Protein AF-A0A1Y1LPZ7-F1 (afdb_monomer)

Foldseek 3Di:
DPDLVNVLVVLVVVLVVLVVDPVCVVVNVVSVVLNVQQVLQVVCCVVVVDHDHPDDLLVSLLVCLLVVVPVSSVVSCVVVVPDQLSSLVSNLVSCLVSVVLVVLLVVLVDLDHPPFLVVSLVSNLVSPNLVSSLSSLVRGPPDDQLVSLVSCVSSVNLLVSLLVCVVSVNVVSLVVSLVVCDCPDPSNVSSVVSVVD

Sequence (197 aa):
QPDARTASDKLALAAKLLSDSKENLPELYSLKETTTLLRLQESLDRDLTDSFSGLSVNETMFKLIRLGYNGRAKKIQSEFKISEKVAWWIRLRALVVKRDWNEIEEISKTKKSPIGWEPFFSLTLQAGNPRLAAVFVPKCTGLEPGQSITMYEKCGMRVKAAEEAIRLKNLEAWERLLEAAGKGSQEGREIERLGNA

Organism: Photinus pyralis (NCBI:txid7054)

Structure (mmCIF, N/CA/C/O backbone):
data_AF-A0A1Y1LPZ7-F1
#
_entry.id   AF-A0A1Y1LPZ7-F1
#
loop_
_atom_site.group_PDB
_atom_site.id
_atom_site.type_symbol
_atom_site.label_atom_id
_atom_site.label_alt_id
_atom_site.label_comp_id
_atom_site.label_asym_id
_atom_site.label_entity_id
_atom_site.label_seq_id
_atom_site.pdbx_PDB_ins_code
_atom_site.Cartn_x
_atom_site.Cartn_y
_atom_site.Cartn_z
_atom_site.occupancy
_atom_site.B_iso_or_equiv
_atom_site.auth_seq_id
_atom_site.auth_comp_id
_atom_site.auth_asym_id
_atom_site.auth_atom_id
_atom_site.pdbx_PDB_model_num
ATOM 1 N N . GLN A 1 1 ? -17.243 -21.621 21.085 1.00 44.28 1 GLN A N 1
ATOM 2 C CA . GLN A 1 1 ? -16.640 -20.298 21.351 1.00 44.28 1 GLN A CA 1
ATOM 3 C C . GLN A 1 1 ? -17.418 -19.663 22.494 1.00 44.28 1 GLN A C 1
ATOM 5 O O . GLN A 1 1 ? -18.623 -19.892 22.528 1.00 44.28 1 GLN A O 1
ATOM 10 N N . PRO A 1 2 ? -16.784 -18.962 23.449 1.00 49.88 2 PRO A N 1
ATOM 11 C CA . PRO A 1 2 ? -17.540 -18.221 24.453 1.00 49.88 2 PRO A CA 1
ATOM 12 C C . PRO A 1 2 ? -18.390 -17.180 23.725 1.00 49.88 2 PRO A C 1
ATOM 14 O O . PRO A 1 2 ? -17.891 -16.517 22.816 1.00 49.88 2 PRO A O 1
ATOM 17 N N . ASP A 1 3 ? -19.678 -17.105 24.053 1.00 70.56 3 ASP A N 1
ATOM 18 C CA . ASP A 1 3 ? -20.572 -16.151 23.408 1.00 70.56 3 ASP A CA 1
ATOM 19 C C . ASP A 1 3 ? -20.098 -14.710 23.705 1.00 70.56 3 ASP A C 1
ATOM 21 O O . ASP A 1 3 ? -19.499 -14.431 24.751 1.00 70.56 3 ASP A O 1
ATOM 25 N N . ALA A 1 4 ? -20.322 -13.789 22.769 1.00 70.19 4 ALA A N 1
ATOM 26 C CA . ALA A 1 4 ? -19.798 -12.429 22.862 1.00 70.19 4 ALA A CA 1
ATOM 27 C C . ALA A 1 4 ? -20.407 -11.613 24.027 1.00 70.19 4 ALA A C 1
ATOM 29 O O . ALA A 1 4 ? -19.744 -10.733 24.585 1.00 70.19 4 ALA A O 1
ATOM 30 N N . ARG A 1 5 ? -21.603 -11.986 24.500 1.00 73.88 5 ARG A N 1
ATOM 31 C CA . ARG A 1 5 ? -22.236 -11.430 25.703 1.00 73.88 5 ARG A CA 1
ATOM 32 C C . ARG A 1 5 ? -21.498 -11.877 26.965 1.00 73.88 5 ARG A C 1
ATOM 34 O O . ARG A 1 5 ? -21.139 -11.034 27.781 1.00 73.88 5 ARG A O 1
ATOM 41 N N . THR A 1 6 ? -21.156 -13.161 27.069 1.00 83.31 6 THR A N 1
ATOM 42 C CA . THR A 1 6 ? -20.309 -13.698 28.141 1.00 83.31 6 THR A CA 1
ATOM 43 C C . THR A 1 6 ? -18.948 -12.998 28.158 1.00 83.31 6 THR A C 1
ATOM 45 O O . THR A 1 6 ? -18.461 -12.630 29.227 1.00 83.31 6 THR A O 1
ATOM 48 N N . ALA A 1 7 ? -18.335 -12.760 26.993 1.00 83.56 7 ALA A N 1
ATOM 49 C CA . ALA A 1 7 ? -17.076 -12.019 26.913 1.00 83.56 7 ALA A CA 1
ATOM 50 C C . ALA A 1 7 ? -17.226 -10.570 27.418 1.00 83.56 7 ALA A C 1
ATOM 52 O O . ALA A 1 7 ? -16.435 -10.130 28.253 1.00 83.56 7 ALA A O 1
ATOM 53 N N . SER A 1 8 ? -18.268 -9.853 26.981 1.00 84.12 8 SER A N 1
ATOM 54 C CA . SER A 1 8 ? -18.556 -8.486 27.436 1.00 84.12 8 SER A CA 1
ATOM 55 C C . SER A 1 8 ? -18.776 -8.409 28.953 1.00 84.12 8 SER A C 1
ATOM 57 O O . SER A 1 8 ? -18.246 -7.508 29.604 1.00 84.12 8 SER A O 1
ATOM 59 N N . ASP A 1 9 ? -19.508 -9.359 29.538 1.00 87.19 9 ASP A N 1
ATOM 60 C CA . ASP A 1 9 ? -19.783 -9.383 30.979 1.00 87.19 9 ASP A CA 1
ATOM 61 C C . ASP A 1 9 ? -18.506 -9.622 31.800 1.00 87.19 9 ASP A C 1
ATOM 63 O O . ASP A 1 9 ? -18.284 -8.986 32.836 1.00 87.19 9 ASP A O 1
ATOM 67 N N . LYS A 1 10 ? -17.615 -10.500 31.321 1.00 92.00 10 LYS A N 1
ATOM 68 C CA . LYS A 1 10 ? -16.318 -10.749 31.968 1.00 92.00 10 LYS A CA 1
ATOM 69 C C . LYS A 1 10 ? -15.381 -9.546 31.867 1.00 92.00 10 LYS A C 1
ATOM 71 O O . LYS A 1 10 ? -14.718 -9.229 32.854 1.00 92.00 10 LYS A O 1
ATOM 76 N N . LEU A 1 11 ? -15.359 -8.848 30.730 1.00 91.44 11 LEU A N 1
ATOM 77 C CA . LEU A 1 11 ? -14.584 -7.612 30.565 1.00 91.44 11 LEU A CA 1
ATOM 78 C C . LEU A 1 11 ? -15.091 -6.500 31.493 1.00 91.44 11 LEU A C 1
ATOM 80 O O . LEU A 1 11 ? -14.285 -5.801 32.106 1.00 91.44 11 LEU A O 1
ATOM 84 N N . ALA A 1 12 ? -16.411 -6.369 31.657 1.00 89.94 12 ALA A N 1
ATOM 85 C CA . ALA A 1 12 ? -17.003 -5.408 32.585 1.00 89.94 12 ALA A CA 1
ATOM 86 C C . ALA A 1 12 ? -16.633 -5.710 34.047 1.00 89.94 12 ALA A C 1
ATOM 88 O O . ALA A 1 12 ? -16.292 -4.797 34.802 1.00 89.94 12 ALA A O 1
ATOM 89 N N . LEU A 1 13 ? -16.644 -6.989 34.441 1.00 92.25 13 LEU A N 1
ATOM 90 C CA . LEU A 1 13 ? -16.210 -7.405 35.775 1.00 92.25 13 LEU A CA 1
ATOM 91 C C . LEU A 1 13 ? -14.723 -7.105 36.004 1.00 92.25 13 LEU A C 1
ATOM 93 O O . LEU A 1 13 ? -14.370 -6.550 37.043 1.00 92.25 13 LEU A O 1
ATOM 97 N N . ALA A 1 14 ? -13.865 -7.417 35.030 1.00 91.88 14 ALA A N 1
ATOM 98 C CA . ALA A 1 14 ? -12.440 -7.102 35.098 1.00 91.88 14 ALA A CA 1
ATOM 99 C C . ALA A 1 14 ? -12.200 -5.589 35.224 1.00 91.88 14 ALA A C 1
ATOM 101 O O . ALA A 1 14 ? -11.422 -5.155 36.069 1.00 91.88 14 ALA A O 1
ATOM 102 N N . ALA A 1 15 ? -12.927 -4.773 34.455 1.00 92.06 15 ALA A N 1
ATOM 103 C CA . ALA A 1 15 ? -12.819 -3.319 34.533 1.00 92.06 15 ALA A CA 1
ATOM 104 C C . ALA A 1 15 ? -13.249 -2.777 35.905 1.00 92.06 15 ALA A C 1
ATOM 106 O O . ALA A 1 15 ? -12.653 -1.830 36.405 1.00 92.06 15 ALA A O 1
ATOM 107 N N . LYS A 1 16 ? -14.250 -3.392 36.544 1.00 92.06 16 LYS A N 1
ATOM 108 C CA . LYS A 1 16 ? -14.657 -3.034 37.908 1.00 92.06 16 LYS A CA 1
ATOM 109 C C . LYS A 1 16 ? -13.591 -3.396 38.945 1.00 92.06 16 LYS A C 1
ATOM 111 O O . LYS A 1 16 ? -13.339 -2.611 39.844 1.00 92.06 16 LYS A O 1
ATOM 116 N N . LEU A 1 17 ? -12.949 -4.557 38.820 1.00 91.38 17 LEU A N 1
ATOM 117 C CA . LEU A 1 17 ? -11.874 -4.959 39.739 1.00 91.38 17 LEU A CA 1
ATOM 118 C C . LEU A 1 17 ? -10.646 -4.052 39.620 1.00 91.38 17 LEU A C 1
ATOM 120 O O . LEU A 1 17 ? -9.973 -3.770 40.605 1.00 91.38 17 LEU A O 1
ATOM 124 N N . LEU A 1 18 ? -10.354 -3.585 38.409 1.00 90.94 18 LEU A N 1
ATOM 125 C CA . LEU A 1 18 ? -9.199 -2.733 38.157 1.00 90.94 18 LEU A CA 1
ATOM 126 C C . LEU A 1 18 ? -9.457 -1.256 38.491 1.00 90.94 18 LEU A C 1
ATOM 128 O O . LEU A 1 18 ? -8.489 -0.516 38.648 1.00 90.94 18 LEU A O 1
ATOM 132 N N . SER A 1 19 ? -10.717 -0.821 38.646 1.00 91.06 19 SER A N 1
ATOM 133 C CA . SER A 1 19 ? -11.057 0.592 38.889 1.00 91.06 19 SER A CA 1
ATOM 134 C C . SER A 1 19 ? -10.616 1.136 40.245 1.00 91.06 19 SER A C 1
ATOM 136 O O . SER A 1 19 ? -10.586 2.353 40.425 1.00 91.06 19 SER A O 1
ATOM 138 N N . ASP A 1 20 ? -10.251 0.255 41.172 1.00 87.44 20 ASP A N 1
ATOM 139 C CA . ASP A 1 20 ? -9.935 0.616 42.554 1.00 87.44 20 ASP A CA 1
ATOM 140 C C . ASP A 1 20 ? -8.527 1.221 42.711 1.00 87.44 20 ASP A C 1
ATOM 142 O O . ASP A 1 20 ? -8.248 1.884 43.710 1.00 87.44 20 ASP A O 1
ATOM 146 N N . SER A 1 21 ? -7.643 1.054 41.716 1.00 89.50 21 SER A N 1
ATOM 147 C CA . SER A 1 21 ? -6.291 1.629 41.713 1.00 89.50 21 SER A CA 1
ATOM 148 C C . SER A 1 21 ? -6.027 2.475 40.470 1.00 89.50 21 SER A C 1
ATOM 150 O O . SER A 1 21 ? -6.320 2.082 39.341 1.00 89.50 21 SER A O 1
ATOM 152 N N . LYS A 1 22 ? -5.384 3.632 40.675 1.00 84.06 22 LYS A N 1
ATOM 153 C CA . LYS A 1 22 ? -4.902 4.498 39.586 1.00 84.06 22 LYS A CA 1
ATOM 154 C C . LYS A 1 22 ? -3.739 3.884 38.804 1.00 84.06 22 LYS A C 1
ATOM 156 O O . LYS A 1 22 ? -3.446 4.354 37.709 1.00 84.06 22 LYS A O 1
ATOM 161 N N . GLU A 1 23 ? -3.089 2.855 39.339 1.00 90.31 23 GLU A N 1
ATOM 162 C CA . GLU A 1 23 ? -2.013 2.144 38.643 1.00 90.31 23 GLU A CA 1
ATOM 163 C C . GLU A 1 23 ? -2.547 1.328 37.458 1.00 90.31 23 GLU A C 1
ATOM 165 O O . GLU A 1 23 ? -1.852 1.192 36.460 1.00 90.31 23 GLU A O 1
ATOM 170 N N . ASN A 1 24 ? -3.816 0.902 37.508 1.00 92.50 24 ASN A N 1
ATOM 171 C CA . ASN A 1 24 ? -4.444 0.069 36.477 1.00 92.50 24 ASN A CA 1
ATOM 172 C C . ASN A 1 24 ? -5.085 0.874 35.329 1.00 92.50 24 ASN A C 1
ATOM 174 O O . ASN A 1 24 ? -5.916 0.359 34.574 1.00 92.50 24 ASN A O 1
ATOM 178 N N . LEU A 1 25 ? -4.804 2.178 35.229 1.00 91.50 25 LEU A N 1
ATOM 179 C CA . LEU A 1 25 ? -5.405 3.028 34.199 1.00 91.50 25 LEU A CA 1
ATOM 180 C C . LEU A 1 25 ? -5.171 2.496 32.769 1.00 91.50 25 LEU A C 1
ATOM 182 O O . LEU A 1 25 ? -6.144 2.469 32.010 1.00 91.50 25 LEU A O 1
ATOM 186 N N . PRO A 1 26 ? -3.961 2.049 32.373 1.00 92.62 26 PRO A N 1
ATOM 187 C CA . PRO A 1 26 ? -3.723 1.492 31.037 1.00 92.62 26 PRO A CA 1
ATOM 188 C C . PRO A 1 26 ? -4.585 0.258 30.724 1.00 92.62 26 PRO A C 1
ATOM 190 O O . PRO A 1 26 ? -5.156 0.145 29.635 1.00 92.62 26 PRO A O 1
ATOM 193 N N . GLU A 1 27 ? -4.733 -0.649 31.686 1.00 93.56 27 GLU A N 1
ATOM 194 C CA . GLU A 1 27 ? -5.539 -1.861 31.566 1.00 93.56 27 GLU A CA 1
ATOM 195 C C . GLU A 1 27 ? -7.024 -1.510 31.461 1.00 93.56 27 GLU A C 1
ATOM 197 O O . GLU A 1 27 ? -7.734 -2.058 30.618 1.00 93.56 27 GLU A O 1
ATOM 202 N N . LEU A 1 28 ? -7.497 -0.537 32.247 1.00 93.19 28 LEU A N 1
ATOM 203 C CA . LEU A 1 28 ? -8.868 -0.032 32.154 1.00 93.19 28 LEU A CA 1
ATOM 204 C C . LEU A 1 28 ? -9.176 0.568 30.780 1.00 93.19 28 LEU A C 1
ATOM 206 O O . LEU A 1 28 ? -10.266 0.340 30.249 1.00 93.19 28 LEU A O 1
ATOM 210 N N . TYR A 1 29 ? -8.242 1.322 30.193 1.00 91.44 29 TYR A N 1
ATOM 211 C CA . TYR A 1 29 ? -8.388 1.817 28.821 1.00 91.44 29 TYR A CA 1
ATOM 212 C C . TYR A 1 29 ? -8.442 0.662 27.819 1.00 91.44 29 TYR A C 1
ATOM 214 O O . TYR A 1 29 ? -9.351 0.621 26.990 1.00 91.44 29 TYR A O 1
ATOM 222 N N . SER A 1 30 ? -7.553 -0.321 27.958 1.00 92.44 30 SER A N 1
ATOM 223 C CA . SER A 1 30 ? -7.491 -1.493 27.076 1.00 92.44 30 SER A CA 1
ATOM 224 C C . SER A 1 30 ? -8.767 -2.344 27.133 1.00 92.44 30 SER A C 1
ATOM 226 O O . SER A 1 30 ? -9.271 -2.791 26.101 1.00 92.44 30 SER A O 1
ATOM 228 N N . LEU A 1 31 ? -9.351 -2.535 28.321 1.00 93.38 31 LEU A N 1
ATOM 229 C CA . LEU A 1 31 ? -10.620 -3.253 28.492 1.00 93.38 31 LEU A CA 1
ATOM 230 C C . LEU A 1 31 ? -11.797 -2.499 27.864 1.00 93.38 31 LEU A C 1
ATOM 232 O O . LEU A 1 31 ? -12.668 -3.116 27.240 1.00 93.38 31 LEU A O 1
ATOM 236 N N . LYS A 1 32 ? -11.818 -1.166 27.990 1.00 91.62 32 LYS A N 1
ATOM 237 C CA . LYS A 1 32 ? -12.830 -0.324 27.336 1.00 91.62 32 LYS A CA 1
ATOM 238 C C . LYS A 1 32 ? -12.717 -0.404 25.816 1.00 91.62 32 LYS A C 1
ATOM 240 O O . LYS A 1 32 ? -13.728 -0.654 25.165 1.00 91.62 32 LYS A O 1
ATOM 245 N N . GLU A 1 33 ? -11.514 -0.271 25.258 1.00 94.31 33 GLU A N 1
ATOM 246 C CA . GLU A 1 33 ? -11.285 -0.410 23.814 1.00 94.31 33 GLU A CA 1
ATOM 247 C C . GLU A 1 33 ? -11.665 -1.806 23.309 1.00 94.31 33 GLU A C 1
ATOM 249 O O . GLU A 1 33 ? -12.355 -1.924 22.298 1.00 94.31 33 GLU A O 1
ATOM 254 N N . THR A 1 34 ? -11.312 -2.863 24.047 1.00 94.06 34 THR A N 1
ATOM 255 C CA . THR A 1 34 ? -11.692 -4.245 23.704 1.00 94.06 34 THR A CA 1
ATOM 256 C C . THR A 1 34 ? -13.211 -4.412 23.671 1.00 94.06 34 THR A C 1
ATOM 258 O O . THR A 1 34 ? -13.756 -4.997 22.736 1.00 94.06 34 THR A O 1
ATOM 261 N N . THR A 1 35 ? -13.919 -3.847 24.653 1.00 93.56 35 THR A N 1
ATOM 262 C CA . THR A 1 35 ? -15.389 -3.880 24.698 1.00 93.56 35 THR A CA 1
ATOM 263 C C . THR A 1 35 ? -15.998 -3.137 23.505 1.00 93.56 35 THR A C 1
ATOM 265 O O . THR A 1 35 ? -16.936 -3.632 22.879 1.00 93.56 35 THR A O 1
ATOM 268 N N . THR A 1 36 ? -15.456 -1.966 23.156 1.00 94.62 36 THR A N 1
ATOM 269 C CA . THR A 1 36 ? -15.878 -1.205 21.971 1.00 94.62 36 THR A CA 1
ATOM 270 C C . THR A 1 36 ? -15.639 -1.996 20.686 1.00 94.62 36 THR A C 1
ATOM 272 O O . THR A 1 36 ? -16.528 -2.057 19.835 1.00 94.62 36 THR A O 1
ATOM 275 N N . LEU A 1 37 ? -14.483 -2.655 20.553 1.00 95.62 37 LEU A N 1
ATOM 276 C CA . LEU A 1 37 ? -14.144 -3.457 19.378 1.00 95.62 37 LEU A CA 1
ATOM 277 C C . LEU A 1 37 ? -15.111 -4.623 19.194 1.00 95.62 37 LEU A C 1
ATOM 279 O O . LEU A 1 37 ? -15.640 -4.789 18.098 1.00 95.62 37 LEU A O 1
ATOM 283 N N . LEU A 1 38 ? -15.380 -5.385 20.255 1.00 94.44 38 LEU A N 1
ATOM 284 C CA . LEU A 1 38 ? -16.294 -6.526 20.191 1.00 94.44 38 LEU A CA 1
ATOM 285 C C . LEU A 1 38 ? -17.699 -6.099 19.756 1.00 94.44 38 LEU A C 1
ATOM 287 O O . LEU A 1 38 ? -18.260 -6.715 18.855 1.00 94.44 38 LEU A O 1
ATOM 291 N N . ARG A 1 39 ? -18.232 -5.000 20.305 1.00 93.25 39 ARG A N 1
ATOM 292 C CA . ARG A 1 39 ? -19.547 -4.465 19.899 1.00 93.25 39 ARG A CA 1
ATOM 293 C C . ARG A 1 39 ? -19.582 -4.049 18.430 1.00 93.25 39 ARG A C 1
ATOM 295 O O . ARG A 1 39 ? -20.565 -4.296 17.732 1.00 93.25 39 ARG A O 1
ATOM 302 N N . LEU A 1 40 ? -18.518 -3.404 17.949 1.00 95.06 40 LEU A N 1
ATOM 303 C CA . LEU A 1 40 ? -18.404 -3.042 16.537 1.00 95.06 40 LEU A CA 1
ATOM 304 C C . LEU A 1 40 ? -18.341 -4.293 15.658 1.00 95.06 40 LEU A C 1
ATOM 306 O O . LEU A 1 40 ? -19.032 -4.347 14.645 1.00 95.06 40 LEU A O 1
ATOM 310 N N . GLN A 1 41 ? -17.566 -5.303 16.055 1.00 95.19 41 GLN A N 1
ATOM 311 C CA . GLN A 1 41 ? -17.453 -6.570 15.334 1.00 95.19 41 GLN A CA 1
ATOM 312 C C . GLN A 1 41 ? -18.778 -7.330 15.291 1.00 95.19 41 GLN A C 1
ATOM 314 O O . GLN A 1 41 ? -19.174 -7.730 14.211 1.00 95.19 41 GLN A O 1
ATOM 319 N N . GLU A 1 42 ? -19.533 -7.429 16.388 1.00 93.38 42 GLU A N 1
ATOM 320 C CA . GLU A 1 42 ? -20.877 -8.033 16.378 1.00 93.38 42 GLU A CA 1
ATOM 321 C C . GLU A 1 42 ? -21.824 -7.348 15.376 1.00 93.38 42 GLU A C 1
ATOM 323 O O . GLU A 1 42 ? -22.632 -7.999 14.709 1.00 93.38 42 GLU A O 1
ATOM 328 N N . SER A 1 43 ? -21.734 -6.018 15.250 1.00 93.88 43 SER A N 1
ATOM 329 C CA . SER A 1 43 ? -22.494 -5.285 14.234 1.00 93.88 43 SER A CA 1
ATOM 330 C C . SER A 1 43 ? -22.010 -5.604 12.820 1.00 93.88 43 SER A C 1
ATOM 332 O O . SER A 1 43 ? -22.831 -5.705 11.912 1.00 93.88 43 SER A O 1
ATOM 334 N N . LEU A 1 44 ? -20.699 -5.753 12.612 1.00 95.56 44 LEU A N 1
ATOM 335 C CA . LEU A 1 44 ? -20.139 -6.155 11.321 1.00 95.56 44 LEU A CA 1
ATOM 336 C C . LEU A 1 44 ? -20.554 -7.584 10.958 1.00 95.56 44 LEU A C 1
ATOM 338 O O . LEU A 1 44 ? -20.939 -7.803 9.813 1.00 95.56 44 LEU A O 1
ATOM 342 N N . ASP A 1 45 ? -20.547 -8.510 11.917 1.00 93.50 45 ASP A N 1
ATOM 343 C CA . ASP A 1 45 ? -20.937 -9.909 11.733 1.00 93.50 45 ASP A CA 1
ATOM 344 C C . ASP A 1 45 ? -22.369 -10.021 11.223 1.00 93.50 45 ASP A C 1
ATOM 346 O O . ASP A 1 45 ? -22.642 -10.715 10.243 1.00 93.50 45 ASP A O 1
ATOM 350 N N . ARG A 1 46 ? -23.276 -9.265 11.847 1.00 93.69 46 ARG A N 1
ATOM 351 C CA . ARG A 1 46 ? -24.682 -9.193 11.445 1.00 93.69 46 ARG A CA 1
ATOM 352 C C . ARG A 1 46 ? -24.878 -8.519 10.091 1.00 93.69 46 ARG A C 1
ATOM 354 O O . ARG A 1 46 ? -25.607 -9.041 9.257 1.00 93.69 46 ARG A O 1
ATOM 361 N N . ASP A 1 47 ? -24.263 -7.358 9.882 1.00 95.00 47 ASP A N 1
ATOM 362 C CA . ASP A 1 47 ? -24.488 -6.555 8.677 1.00 95.00 47 ASP A CA 1
ATOM 363 C C . ASP A 1 47 ? -23.868 -7.177 7.422 1.00 95.00 47 ASP A C 1
ATOM 365 O O . ASP A 1 47 ? -24.393 -7.012 6.323 1.00 95.00 47 ASP A O 1
ATOM 369 N N . LEU A 1 48 ? -22.700 -7.805 7.570 1.00 94.75 48 LEU A N 1
ATOM 370 C CA . LEU A 1 48 ? -21.882 -8.285 6.456 1.00 94.75 48 LEU A CA 1
ATOM 371 C C . LEU A 1 48 ? -21.965 -9.802 6.278 1.00 94.75 48 LEU A C 1
ATOM 373 O O . LEU A 1 48 ? -21.435 -10.311 5.294 1.00 94.75 48 LEU A O 1
ATOM 377 N N . THR A 1 49 ? -22.637 -10.510 7.194 1.00 92.75 49 THR A N 1
ATOM 378 C CA . THR A 1 49 ? -22.769 -11.977 7.190 1.00 92.75 49 THR A CA 1
ATOM 379 C C . THR A 1 49 ? -21.403 -12.678 7.085 1.00 92.75 49 THR A C 1
ATOM 381 O O . THR A 1 49 ? -21.226 -13.631 6.330 1.00 92.75 49 THR A O 1
ATOM 384 N N . ASP A 1 50 ? -20.404 -12.175 7.815 1.00 93.06 50 ASP A N 1
ATOM 385 C CA . ASP A 1 50 ? -19.026 -12.687 7.824 1.00 93.06 50 ASP A CA 1
ATOM 386 C C . ASP A 1 50 ? -18.416 -12.507 9.224 1.00 93.06 50 ASP A C 1
ATOM 388 O O . ASP A 1 50 ? -18.761 -11.565 9.917 1.00 93.06 50 ASP A O 1
ATOM 392 N N . SER A 1 51 ? -17.511 -13.381 9.667 1.00 93.88 51 SER A N 1
ATOM 393 C CA . SER A 1 51 ? -17.011 -13.388 11.052 1.00 93.88 51 SER A CA 1
ATOM 394 C C . SER A 1 51 ? -15.875 -12.385 11.289 1.00 93.88 51 SER A C 1
ATOM 396 O O . SER A 1 51 ? -14.769 -12.555 10.770 1.00 93.88 51 SER A O 1
ATOM 398 N N . PHE A 1 52 ? -16.102 -11.366 12.105 1.00 95.62 52 PHE A N 1
ATOM 399 C CA . PHE A 1 52 ? -15.113 -10.392 12.574 1.00 95.62 52 PHE A CA 1
ATOM 400 C C . PHE A 1 52 ? -14.833 -10.517 14.068 1.00 95.62 52 PHE A C 1
ATOM 402 O O . PHE A 1 52 ? -13.749 -10.117 14.495 1.00 95.62 52 PHE A O 1
ATOM 409 N N . SER A 1 53 ? -15.769 -11.052 14.859 1.00 91.62 53 SER A N 1
ATOM 410 C CA . SER A 1 53 ? -15.586 -11.205 16.303 1.00 91.62 53 SER A CA 1
ATOM 411 C C . SER A 1 53 ? -14.292 -11.947 16.650 1.00 91.62 53 SER A C 1
ATOM 413 O O . SER A 1 53 ? -14.032 -13.051 16.171 1.00 91.62 53 SER A O 1
ATOM 415 N N . GLY A 1 54 ? -13.482 -11.327 17.510 1.00 89.56 54 GLY A N 1
ATOM 416 C CA . GLY A 1 54 ? -12.218 -11.884 18.000 1.00 89.56 54 GLY A CA 1
ATOM 417 C C . GLY A 1 54 ? -10.981 -11.492 17.189 1.00 89.56 54 GLY A C 1
ATOM 418 O O . GLY A 1 54 ? -9.869 -11.783 17.621 1.00 89.56 54 GLY A O 1
ATOM 419 N N . LEU A 1 55 ? -11.140 -10.801 16.057 1.00 96.00 55 LEU A N 1
ATOM 420 C CA . LEU A 1 55 ? -10.011 -10.190 15.355 1.00 96.00 55 LEU A CA 1
ATOM 421 C C . LEU A 1 55 ? -9.452 -9.007 16.158 1.00 96.00 55 LEU A C 1
ATOM 423 O O . LEU A 1 55 ? -10.188 -8.298 16.843 1.00 96.00 55 LEU A O 1
ATOM 427 N N . SER A 1 56 ? -8.160 -8.720 16.024 1.00 96.81 56 SER A N 1
ATOM 428 C CA . SER A 1 56 ? -7.6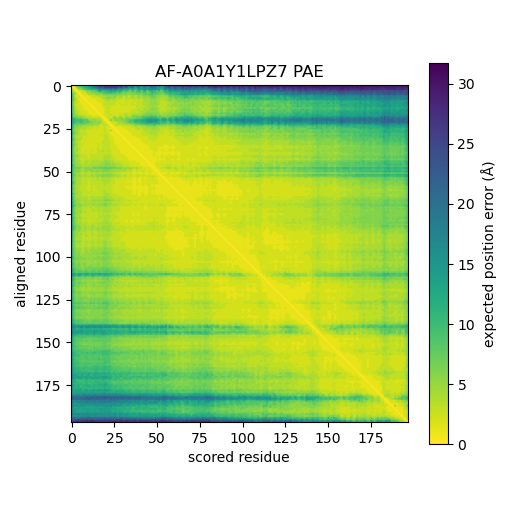06 -7.441 16.481 1.00 96.81 56 SER A CA 1
ATOM 429 C C . SER A 1 56 ? -8.164 -6.269 15.660 1.00 96.81 56 SER A C 1
ATOM 431 O O . SER A 1 56 ? -8.731 -6.446 14.574 1.00 96.81 56 SER A O 1
ATOM 433 N N . VAL A 1 57 ? -7.959 -5.035 16.131 1.00 97.50 57 VAL A N 1
ATOM 434 C CA . VAL A 1 57 ? -8.355 -3.827 15.383 1.00 97.50 57 VAL A CA 1
ATOM 435 C C . VAL A 1 57 ? -7.711 -3.808 13.987 1.00 97.50 57 VAL A C 1
ATOM 437 O O . VAL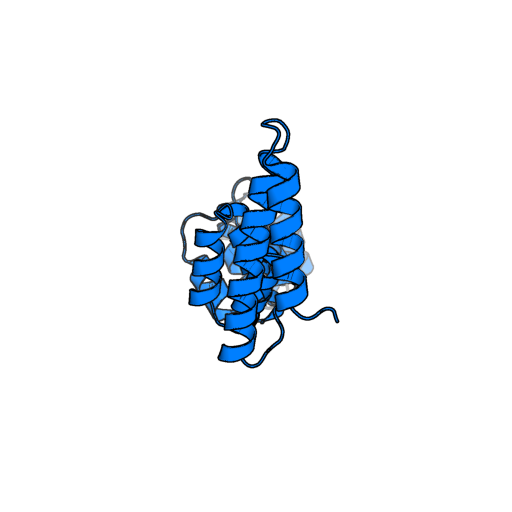 A 1 57 ? -8.377 -3.541 12.984 1.00 97.50 57 VAL A O 1
ATOM 440 N N . ASN A 1 58 ? -6.428 -4.172 13.906 1.00 97.81 58 ASN A N 1
ATOM 441 C CA . ASN A 1 58 ? -5.668 -4.183 12.657 1.00 97.81 58 ASN A CA 1
ATOM 442 C C . ASN A 1 58 ? -6.182 -5.248 11.680 1.00 97.81 58 ASN A C 1
ATOM 444 O O . ASN A 1 58 ? -6.328 -4.974 10.488 1.00 97.81 58 ASN A O 1
ATOM 448 N N . GLU A 1 59 ? -6.482 -6.451 12.172 1.00 98.12 59 GLU A N 1
ATOM 449 C CA . GLU A 1 59 ? -7.052 -7.534 11.361 1.00 98.12 59 GLU A CA 1
ATOM 450 C C . GLU A 1 59 ? -8.474 -7.209 10.901 1.00 98.12 59 GLU A C 1
ATOM 452 O O . GLU A 1 59 ? -8.829 -7.486 9.755 1.00 98.12 59 GLU A O 1
ATOM 457 N N . THR A 1 60 ? -9.262 -6.547 11.751 1.00 98.00 60 THR A N 1
ATOM 458 C CA . THR A 1 60 ? -10.600 -6.051 11.402 1.00 98.00 60 THR A CA 1
ATOM 459 C C . THR A 1 60 ? -10.514 -5.051 10.249 1.00 98.00 60 THR A C 1
ATOM 461 O O . THR A 1 60 ? -11.204 -5.210 9.241 1.00 98.00 60 THR A O 1
ATOM 464 N N . MET A 1 61 ? -9.620 -4.057 10.340 1.00 98.31 61 MET A N 1
ATOM 465 C CA . MET A 1 61 ? -9.371 -3.111 9.246 1.00 98.31 61 MET A CA 1
ATOM 466 C C . MET A 1 61 ? -8.901 -3.815 7.972 1.00 98.31 61 MET A C 1
ATOM 468 O O . MET A 1 61 ? -9.429 -3.543 6.894 1.00 98.31 61 MET A O 1
ATOM 472 N N . PHE A 1 62 ? -7.934 -4.728 8.090 1.00 98.50 62 PHE A N 1
ATOM 473 C CA . PHE A 1 62 ? -7.411 -5.492 6.960 1.00 98.50 62 PHE A CA 1
ATOM 474 C C . PHE A 1 62 ? -8.529 -6.251 6.239 1.00 98.50 62 PHE A C 1
ATOM 476 O O . PHE A 1 62 ? -8.667 -6.149 5.018 1.00 98.50 62 PHE A O 1
ATOM 483 N N . LYS A 1 63 ? -9.362 -6.976 6.995 1.00 98.38 63 LYS A N 1
ATOM 484 C CA . LYS A 1 63 ? -10.476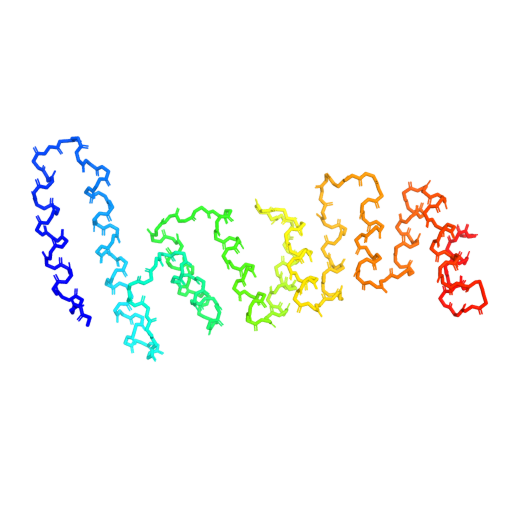 -7.754 6.454 1.00 98.38 63 LYS A CA 1
ATOM 485 C C . LYS A 1 63 ? -11.515 -6.854 5.787 1.00 98.38 63 LYS A C 1
ATOM 487 O O . LYS A 1 63 ? -11.923 -7.153 4.668 1.00 98.38 63 LYS A O 1
ATOM 492 N N . LEU A 1 64 ? -11.885 -5.732 6.411 1.00 98.06 64 LEU A N 1
ATOM 493 C CA . LEU A 1 64 ? -12.830 -4.770 5.831 1.00 98.06 64 LEU A CA 1
ATOM 494 C C . LEU A 1 64 ? -12.340 -4.210 4.490 1.00 98.06 64 LEU A C 1
ATOM 496 O O . LEU A 1 64 ? -13.112 -4.183 3.534 1.00 98.06 64 LEU A O 1
ATOM 500 N N . ILE A 1 65 ? -11.069 -3.807 4.390 1.00 97.81 65 ILE A N 1
ATOM 501 C CA . ILE A 1 65 ? -10.486 -3.289 3.138 1.00 97.81 65 ILE A CA 1
ATOM 502 C C . ILE A 1 65 ? -10.452 -4.385 2.071 1.00 97.81 65 ILE A C 1
ATOM 504 O O . ILE A 1 65 ? -10.856 -4.158 0.930 1.00 97.81 65 ILE A O 1
ATOM 508 N N . ARG A 1 66 ? -10.047 -5.605 2.446 1.00 97.12 66 ARG A N 1
ATOM 509 C CA . ARG A 1 66 ? -10.016 -6.758 1.535 1.00 97.12 66 ARG A CA 1
ATOM 510 C C . ARG A 1 66 ? -11.400 -7.082 0.958 1.00 97.12 66 ARG A C 1
ATOM 512 O O . ARG A 1 66 ? -11.497 -7.464 -0.202 1.00 97.12 66 ARG A O 1
ATOM 519 N N . LEU A 1 67 ? -12.462 -6.897 1.741 1.00 96.38 67 LEU A N 1
ATOM 520 C CA . LEU A 1 67 ? -13.850 -7.072 1.300 1.00 96.38 67 LEU A CA 1
ATOM 521 C C . LEU A 1 67 ? -14.416 -5.854 0.541 1.00 96.38 67 LEU A C 1
ATOM 523 O O . LEU A 1 67 ? -15.527 -5.917 0.031 1.00 96.38 67 LEU A O 1
ATOM 527 N N . GLY A 1 68 ? -13.673 -4.744 0.447 1.00 95.56 68 GLY A N 1
ATOM 528 C CA . GLY A 1 68 ? -14.106 -3.515 -0.231 1.00 95.56 68 GLY A CA 1
ATOM 529 C C . GLY A 1 68 ? -14.882 -2.527 0.647 1.00 95.56 68 GLY A C 1
ATOM 530 O O . GLY A 1 68 ? -15.305 -1.477 0.166 1.00 95.56 68 GLY A O 1
ATOM 531 N N . TYR A 1 69 ? -15.022 -2.786 1.949 1.00 96.56 69 TYR A N 1
ATOM 532 C CA . TYR A 1 69 ? -15.705 -1.900 2.898 1.00 96.56 69 TYR A CA 1
ATOM 533 C C . TYR A 1 69 ? -14.789 -0.779 3.422 1.00 96.56 69 TYR A C 1
ATOM 535 O O . TYR A 1 69 ? -14.666 -0.558 4.631 1.00 96.56 69 TYR A O 1
ATOM 543 N N . ASN A 1 70 ? -14.175 -0.025 2.506 1.00 94.31 70 ASN A N 1
ATOM 544 C CA . ASN A 1 70 ? -13.203 1.037 2.801 1.00 94.31 70 ASN A CA 1
ATOM 545 C C . ASN A 1 70 ? -13.745 2.103 3.775 1.00 94.31 70 ASN A C 1
ATOM 547 O O . ASN A 1 70 ? -13.046 2.535 4.693 1.00 94.31 70 ASN A O 1
ATOM 551 N N . GLY A 1 71 ? -15.019 2.489 3.634 1.00 95.88 71 GLY A N 1
ATOM 552 C CA . GLY A 1 71 ? -15.663 3.444 4.541 1.00 95.88 71 GLY A CA 1
ATOM 553 C C . GLY A 1 71 ? -15.782 2.929 5.981 1.00 95.88 71 GLY A C 1
ATOM 554 O O . GLY A 1 71 ? -15.559 3.686 6.924 1.00 95.88 71 GLY A O 1
ATOM 555 N N . ARG A 1 72 ? -16.077 1.633 6.166 1.00 96.62 72 ARG A N 1
ATOM 556 C CA . ARG A 1 72 ? -16.133 1.001 7.496 1.00 96.62 72 ARG A CA 1
ATOM 557 C C . ARG A 1 72 ? -14.731 0.861 8.091 1.00 96.62 72 ARG A C 1
ATOM 559 O O . ARG A 1 72 ? -14.547 1.173 9.262 1.00 96.62 72 ARG A O 1
ATOM 566 N N . ALA A 1 73 ? -13.732 0.501 7.282 1.00 97.31 73 ALA A N 1
ATOM 567 C CA . ALA A 1 73 ? -12.339 0.450 7.729 1.00 97.31 73 ALA A CA 1
ATOM 568 C C . ALA A 1 73 ? -11.834 1.817 8.225 1.00 97.31 73 ALA A C 1
ATOM 570 O O . ALA A 1 73 ? -11.172 1.890 9.259 1.00 97.31 73 ALA A O 1
ATOM 571 N N . LYS A 1 74 ? -12.207 2.912 7.545 1.00 96.50 74 LYS A N 1
ATOM 572 C CA . LYS A 1 74 ? -11.872 4.277 7.980 1.00 96.50 74 LYS A CA 1
ATOM 573 C C . LYS A 1 74 ? -12.527 4.647 9.317 1.00 96.50 74 LYS A C 1
ATOM 575 O O . LYS A 1 74 ? -11.890 5.307 10.130 1.00 96.50 74 LYS A O 1
ATOM 580 N N . LYS A 1 75 ? -13.760 4.191 9.578 1.00 96.44 75 LYS A N 1
ATOM 581 C CA . LYS A 1 75 ? -14.409 4.372 10.890 1.00 96.44 75 LYS A CA 1
ATOM 582 C C . LYS A 1 75 ? -13.637 3.662 12.003 1.00 96.44 75 LYS A C 1
ATOM 584 O O . LYS A 1 75 ? -13.369 4.288 13.019 1.00 96.44 75 LYS A O 1
ATOM 589 N N . ILE A 1 76 ? -13.219 2.411 11.782 1.00 97.19 76 ILE A N 1
ATOM 590 C CA . ILE A 1 76 ? -12.371 1.676 12.738 1.00 97.19 76 ILE A CA 1
ATOM 591 C C . ILE A 1 76 ? -11.056 2.429 12.983 1.00 97.19 76 ILE A C 1
ATOM 593 O O . ILE A 1 76 ? -10.666 2.622 14.129 1.00 97.19 76 ILE A O 1
ATOM 597 N N . GLN A 1 77 ? -10.405 2.925 11.927 1.00 97.31 77 GLN A N 1
ATOM 598 C CA . GLN A 1 77 ? -9.180 3.715 12.069 1.00 97.31 77 GLN A CA 1
ATOM 599 C C . GLN A 1 77 ? -9.375 4.927 12.996 1.00 97.31 77 GLN A C 1
ATOM 601 O O . GLN A 1 77 ? -8.533 5.177 13.857 1.00 97.31 77 GLN A O 1
ATOM 606 N N . SER A 1 78 ? -10.462 5.683 12.807 1.00 97.12 78 SER A N 1
ATOM 607 C CA . SER A 1 78 ? -10.764 6.874 13.606 1.00 97.12 78 SER A CA 1
ATOM 608 C C . SER A 1 78 ? -11.125 6.538 15.052 1.00 97.12 78 SER A C 1
ATOM 610 O O . SER A 1 78 ? -10.615 7.193 15.956 1.00 97.12 78 SER A O 1
ATOM 612 N N . GLU A 1 79 ? -11.954 5.514 15.265 1.00 96.44 79 GLU A N 1
ATOM 613 C CA . GLU A 1 79 ? -12.414 5.092 16.595 1.00 96.44 79 GLU A CA 1
ATOM 614 C C . GLU A 1 79 ? -11.241 4.681 17.494 1.00 96.44 79 GLU A C 1
ATOM 616 O O . GLU A 1 79 ? -11.113 5.152 18.620 1.00 96.44 79 GLU A O 1
ATOM 621 N N . PHE A 1 80 ? -10.328 3.868 16.956 1.00 96.69 80 PHE A N 1
ATOM 622 C CA . PHE A 1 80 ? -9.170 3.344 17.686 1.00 96.69 80 PHE A CA 1
ATOM 623 C C . PHE A 1 80 ? -7.907 4.193 17.510 1.00 96.69 80 PHE A C 1
ATOM 625 O O . PHE A 1 80 ? -6.812 3.760 17.860 1.00 96.69 80 PHE A O 1
ATOM 632 N N . LYS A 1 81 ? -8.041 5.396 16.933 1.00 96.44 81 LYS A N 1
ATOM 633 C CA . LYS A 1 81 ? -6.948 6.366 16.746 1.00 96.44 81 LYS A CA 1
ATOM 634 C C . LYS A 1 81 ? -5.693 5.744 16.122 1.00 96.44 81 LYS A C 1
ATOM 636 O O . LYS A 1 81 ? -4.563 6.056 16.502 1.00 96.44 81 LYS A O 1
ATOM 641 N N . ILE A 1 82 ? -5.888 4.861 15.144 1.00 96.81 82 ILE A N 1
ATOM 642 C CA . ILE A 1 82 ? -4.782 4.173 14.484 1.00 96.81 82 ILE A CA 1
ATOM 643 C C . ILE A 1 82 ? -3.953 5.195 13.714 1.00 96.81 82 ILE A C 1
ATOM 645 O O . ILE A 1 82 ? -4.464 5.925 12.857 1.00 96.81 82 ILE A O 1
ATOM 649 N N . SER A 1 83 ? -2.652 5.216 14.016 1.00 97.19 83 SER A N 1
ATOM 650 C CA . SER A 1 83 ? -1.709 6.120 13.361 1.00 97.19 83 SER A CA 1
ATOM 651 C C . SER A 1 83 ? -1.744 5.957 11.843 1.00 97.19 83 SER A C 1
ATOM 653 O O . SER A 1 83 ? -1.907 4.856 11.308 1.00 97.19 83 SER A O 1
ATOM 65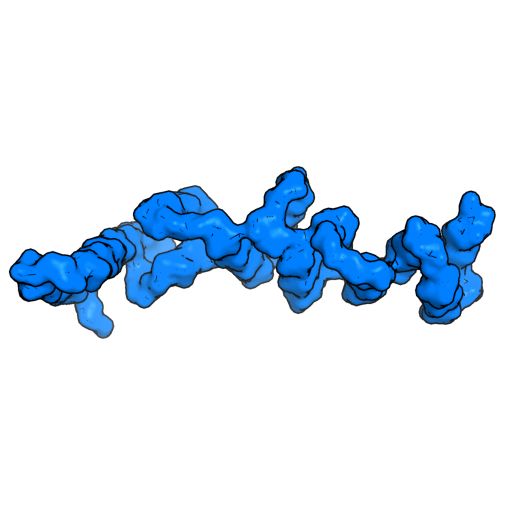5 N N . GLU A 1 84 ? -1.544 7.066 11.134 1.00 95.56 84 GLU A N 1
ATOM 656 C CA . GLU A 1 84 ? -1.615 7.086 9.675 1.00 95.56 84 GLU A CA 1
ATOM 657 C C . GLU A 1 84 ? -0.639 6.079 9.043 1.00 95.56 84 GLU A C 1
ATOM 659 O O . GLU A 1 84 ? -1.011 5.324 8.148 1.00 95.56 84 GLU A O 1
ATOM 664 N N . LYS A 1 85 ? 0.581 5.980 9.586 1.00 97.00 85 LYS A N 1
ATOM 665 C CA . LYS A 1 85 ? 1.603 5.028 9.135 1.00 97.00 85 LYS A CA 1
ATOM 666 C C . LYS A 1 85 ? 1.111 3.576 9.189 1.00 97.00 85 LYS A C 1
ATOM 668 O O . LYS A 1 85 ? 1.293 2.830 8.229 1.00 97.00 85 LYS A O 1
ATOM 673 N N . VAL A 1 86 ? 0.475 3.174 10.292 1.00 97.88 86 VAL A N 1
ATOM 674 C CA . VAL A 1 86 ? -0.060 1.811 10.465 1.00 97.88 86 VAL A CA 1
ATOM 675 C C . VAL A 1 86 ? -1.237 1.570 9.522 1.00 97.88 86 VAL A C 1
ATOM 677 O O . VAL A 1 86 ? -1.278 0.542 8.846 1.00 97.88 86 VAL A O 1
ATOM 680 N N . ALA A 1 87 ? -2.155 2.532 9.411 1.00 97.62 87 ALA A N 1
ATOM 681 C CA . ALA A 1 87 ? -3.308 2.422 8.522 1.00 97.62 87 ALA A CA 1
ATOM 682 C C . ALA A 1 87 ? -2.898 2.249 7.049 1.00 97.62 87 ALA A C 1
ATOM 684 O O . ALA A 1 87 ? -3.472 1.419 6.344 1.00 97.62 87 ALA A O 1
ATOM 685 N N . TRP A 1 88 ? -1.872 2.973 6.593 1.00 97.69 88 TRP A N 1
ATOM 686 C CA . TRP A 1 88 ? -1.338 2.842 5.235 1.00 97.69 88 TRP A CA 1
ATOM 687 C C . TRP A 1 88 ? -0.707 1.471 4.976 1.00 97.69 88 TRP A C 1
ATOM 689 O O . TRP A 1 88 ? -0.956 0.882 3.924 1.00 97.69 88 TRP A O 1
ATOM 699 N N . TRP A 1 89 ? 0.038 0.920 5.940 1.00 98.19 89 TRP A N 1
ATOM 700 C CA . TRP A 1 89 ? 0.563 -0.446 5.838 1.00 98.19 89 TRP A CA 1
ATOM 701 C C . TRP A 1 89 ? -0.549 -1.491 5.740 1.00 98.19 89 TRP A C 1
ATOM 703 O O . TRP A 1 89 ? -0.485 -2.380 4.888 1.00 98.19 89 TRP A O 1
ATOM 713 N N . ILE A 1 90 ? -1.577 -1.382 6.586 1.00 98.31 90 ILE A N 1
ATOM 714 C CA . ILE A 1 90 ? -2.730 -2.290 6.563 1.00 98.31 90 ILE A CA 1
ATOM 715 C C . ILE A 1 90 ? -3.449 -2.191 5.216 1.00 98.31 90 ILE A C 1
ATOM 717 O O . ILE A 1 90 ? -3.722 -3.219 4.596 1.00 98.31 90 ILE A O 1
ATOM 721 N N . ARG A 1 91 ? -3.705 -0.966 4.739 1.00 97.81 91 ARG A N 1
ATOM 722 C CA . ARG A 1 91 ? -4.384 -0.719 3.465 1.00 97.81 91 ARG A CA 1
ATOM 723 C C . ARG A 1 91 ? -3.608 -1.296 2.290 1.00 97.81 91 ARG A C 1
ATOM 725 O O . ARG A 1 91 ? -4.184 -2.060 1.527 1.00 97.81 91 ARG A O 1
ATOM 732 N N . LEU A 1 92 ? -2.311 -1.003 2.172 1.00 98.12 92 LEU A N 1
ATOM 733 C CA . LEU A 1 92 ? -1.476 -1.540 1.095 1.00 98.12 92 LEU A CA 1
ATOM 734 C C . LEU A 1 92 ? -1.496 -3.073 1.085 1.00 98.12 92 LEU A C 1
ATOM 736 O O . LEU A 1 92 ? -1.791 -3.677 0.057 1.00 98.12 92 LEU A O 1
ATOM 740 N N . ARG A 1 93 ? -1.250 -3.715 2.235 1.00 98.19 93 ARG A N 1
ATOM 741 C CA . ARG A 1 93 ? -1.258 -5.184 2.328 1.00 98.19 93 ARG A CA 1
ATOM 742 C C . ARG A 1 93 ? -2.624 -5.768 1.960 1.00 98.19 93 ARG A C 1
ATOM 744 O O . ARG A 1 93 ? -2.678 -6.775 1.259 1.00 98.19 93 ARG A O 1
ATOM 751 N N . ALA A 1 94 ? -3.714 -5.148 2.409 1.00 98.25 94 ALA A N 1
ATOM 752 C CA . ALA A 1 94 ? -5.066 -5.610 2.112 1.00 98.25 94 ALA A CA 1
ATOM 753 C C . ALA A 1 94 ? -5.402 -5.486 0.619 1.00 98.25 94 ALA A C 1
ATOM 755 O O . ALA A 1 94 ? -5.913 -6.442 0.037 1.00 98.25 94 ALA A O 1
ATOM 756 N N . LEU A 1 95 ? -5.069 -4.355 -0.014 1.00 97.81 95 LEU A N 1
ATOM 757 C CA . LEU A 1 95 ? -5.301 -4.130 -1.445 1.00 97.81 95 LEU A CA 1
ATOM 758 C C . LEU A 1 95 ? -4.466 -5.069 -2.320 1.00 97.81 95 LEU A C 1
ATOM 760 O O . LEU A 1 95 ? -4.978 -5.602 -3.301 1.00 97.81 95 LEU A O 1
ATOM 764 N N . VAL A 1 96 ? -3.214 -5.335 -1.934 1.00 97.75 96 VAL A N 1
ATOM 765 C CA . VAL A 1 96 ? -2.341 -6.289 -2.634 1.00 97.75 96 VAL A CA 1
ATOM 766 C C . VAL A 1 96 ? -2.915 -7.706 -2.568 1.00 97.75 96 VAL A C 1
ATOM 768 O O . VAL A 1 96 ? -3.001 -8.377 -3.593 1.00 97.75 96 VAL A O 1
ATOM 771 N N . VAL A 1 97 ? -3.378 -8.150 -1.392 1.00 97.12 97 VAL A N 1
ATOM 772 C CA . VAL A 1 97 ? -4.035 -9.463 -1.245 1.00 97.12 97 VAL A CA 1
ATOM 773 C C . VAL A 1 97 ? -5.349 -9.526 -2.027 1.00 97.12 97 VAL A C 1
ATOM 775 O O . VAL A 1 97 ? -5.644 -10.547 -2.642 1.00 97.12 97 VAL A O 1
ATOM 778 N N . LYS A 1 98 ? -6.120 -8.433 -2.045 1.00 96.44 98 LYS A N 1
ATOM 779 C CA . LYS A 1 98 ? -7.346 -8.295 -2.845 1.00 96.44 98 LYS A CA 1
ATOM 780 C C . LYS A 1 98 ? -7.067 -8.228 -4.357 1.00 96.44 98 LYS A C 1
ATOM 782 O O . LYS A 1 98 ? -7.983 -8.442 -5.143 1.00 96.44 98 LYS A O 1
ATOM 787 N N . ARG A 1 99 ? -5.820 -7.951 -4.766 1.00 96.69 99 ARG A N 1
ATOM 788 C CA . ARG A 1 99 ? -5.417 -7.615 -6.145 1.00 96.69 99 ARG A CA 1
ATOM 789 C C . ARG A 1 99 ? -6.185 -6.424 -6.722 1.00 96.69 99 ARG A C 1
ATOM 791 O O . ARG A 1 99 ? -6.463 -6.368 -7.918 1.00 96.69 99 ARG A O 1
ATOM 798 N N . ASP A 1 100 ? -6.516 -5.461 -5.868 1.00 96.94 100 ASP A N 1
ATOM 799 C CA . ASP A 1 100 ? -7.210 -4.239 -6.272 1.00 96.94 100 ASP A CA 1
ATOM 800 C C . ASP A 1 100 ? -6.204 -3.210 -6.798 1.00 96.94 100 ASP A C 1
ATOM 802 O O . ASP A 1 100 ? -5.823 -2.245 -6.130 1.00 96.94 100 ASP A O 1
ATOM 806 N N . TRP A 1 101 ? -5.702 -3.483 -8.002 1.00 96.81 101 TRP A N 1
ATOM 807 C CA . TRP A 1 101 ? -4.678 -2.669 -8.656 1.00 96.81 101 TRP A CA 1
ATOM 808 C C . TRP A 1 101 ? -5.166 -1.258 -8.971 1.00 96.81 101 TRP A C 1
ATOM 810 O O . TRP A 1 101 ? -4.371 -0.325 -8.910 1.00 96.81 101 TRP A O 1
ATOM 820 N N . ASN A 1 102 ? -6.464 -1.099 -9.235 1.00 96.38 102 ASN A N 1
ATOM 821 C CA . ASN A 1 102 ? -7.076 0.195 -9.522 1.00 96.38 102 ASN A CA 1
ATOM 822 C C . ASN A 1 102 ? -6.985 1.119 -8.304 1.00 96.38 102 ASN A C 1
ATOM 824 O O . ASN A 1 102 ? -6.595 2.277 -8.427 1.00 96.38 102 ASN A O 1
ATOM 828 N N . GLU A 1 103 ? -7.294 0.609 -7.106 1.00 95.69 103 GLU A N 1
ATOM 829 C CA . GLU A 1 103 ? -7.177 1.415 -5.891 1.00 95.69 103 GLU A CA 1
ATOM 830 C C . GLU A 1 103 ? -5.705 1.716 -5.544 1.00 95.69 103 GLU A C 1
ATOM 832 O O . GLU A 1 103 ? -5.392 2.817 -5.089 1.00 95.69 103 GLU A O 1
ATOM 837 N N . ILE A 1 104 ? -4.779 0.785 -5.805 1.00 97.06 104 ILE A N 1
ATOM 838 C CA . ILE A 1 104 ? -3.332 1.014 -5.622 1.00 97.06 104 ILE A CA 1
ATOM 839 C C . ILE A 1 104 ? -2.810 2.095 -6.585 1.00 97.06 104 ILE A C 1
ATOM 841 O O . ILE A 1 104 ? -2.031 2.957 -6.171 1.00 97.06 104 ILE A O 1
ATOM 845 N N . GLU A 1 105 ? -3.251 2.085 -7.843 1.00 96.38 105 GLU A N 1
ATOM 846 C CA . GLU A 1 105 ? -2.933 3.118 -8.834 1.00 96.38 105 GLU A CA 1
ATOM 847 C C . GLU A 1 105 ? -3.533 4.476 -8.448 1.00 96.38 105 GLU A C 1
ATOM 849 O O . GLU A 1 105 ? -2.869 5.506 -8.537 1.00 96.38 105 GLU A O 1
ATOM 854 N N . GLU A 1 106 ? -4.756 4.512 -7.923 1.00 96.56 106 GLU A N 1
ATOM 855 C CA . GLU A 1 106 ? -5.331 5.766 -7.438 1.00 96.56 106 GLU A CA 1
ATOM 856 C C . GLU A 1 106 ? -4.520 6.339 -6.264 1.00 96.56 106 GLU A C 1
ATOM 858 O O . GLU A 1 106 ? -4.221 7.536 -6.221 1.00 96.56 106 GLU A O 1
ATOM 863 N N . ILE A 1 107 ? -4.054 5.485 -5.345 1.00 95.31 107 ILE A N 1
ATOM 864 C CA . ILE A 1 107 ? -3.157 5.903 -4.258 1.00 95.31 107 ILE A CA 1
ATOM 865 C C . ILE A 1 107 ? -1.844 6.466 -4.819 1.00 95.31 107 ILE A C 1
ATOM 867 O O . ILE A 1 107 ? -1.313 7.441 -4.272 1.00 95.31 107 ILE A O 1
ATOM 871 N N . SER A 1 108 ? -1.340 5.931 -5.938 1.00 94.56 108 SER A N 1
ATOM 872 C CA . SER A 1 108 ? -0.124 6.425 -6.592 1.00 94.56 108 SER A CA 1
ATOM 873 C C . SER A 1 108 ? -0.262 7.846 -7.143 1.00 94.56 108 SER A C 1
ATOM 875 O O . SER A 1 108 ? 0.759 8.462 -7.444 1.00 94.56 108 SER A O 1
ATOM 877 N N . LYS A 1 109 ? -1.463 8.424 -7.221 1.00 95.50 109 LYS A N 1
ATOM 878 C CA . LYS A 1 109 ? -1.656 9.833 -7.609 1.00 95.50 109 LYS A CA 1
ATOM 879 C C . LYS A 1 109 ? -1.443 10.808 -6.450 1.00 95.50 109 LYS A C 1
ATOM 881 O O . LYS A 1 109 ? -1.262 12.005 -6.665 1.00 95.50 109 LYS A O 1
ATOM 886 N N . THR A 1 110 ? -1.408 10.320 -5.210 1.00 94.00 110 THR A N 1
ATOM 887 C CA . THR A 1 110 ? -1.150 11.176 -4.047 1.00 94.00 110 THR A CA 1
ATOM 888 C C . THR A 1 110 ? 0.328 11.584 -3.971 1.00 94.00 110 THR A C 1
ATOM 890 O O . THR A 1 110 ? 1.229 10.834 -4.364 1.00 94.00 110 THR A O 1
ATOM 893 N N . LYS A 1 111 ? 0.599 12.806 -3.485 1.00 87.31 111 LYS A N 1
ATOM 894 C CA . LYS A 1 111 ? 1.955 13.393 -3.492 1.00 87.31 111 LYS A CA 1
ATOM 895 C C . LYS A 1 111 ? 2.895 12.747 -2.474 1.00 87.31 111 LYS A C 1
ATOM 897 O O . LYS A 1 111 ? 4.078 12.581 -2.751 1.00 87.31 111 LYS A O 1
ATOM 902 N N . LYS A 1 112 ? 2.386 12.414 -1.289 1.00 91.50 112 LYS A N 1
ATOM 903 C CA . LYS A 1 112 ? 3.180 11.914 -0.161 1.00 91.50 112 LYS A CA 1
ATOM 904 C C . LYS A 1 112 ? 2.552 10.646 0.396 1.00 91.50 112 LYS A C 1
ATOM 906 O O . LYS A 1 112 ? 1.332 10.544 0.460 1.00 91.50 112 LYS A O 1
ATOM 911 N N . SER A 1 113 ? 3.410 9.723 0.812 1.00 94.62 113 SER A N 1
ATOM 912 C CA . SER A 1 113 ? 3.041 8.506 1.528 1.00 94.62 113 SER A CA 1
ATOM 913 C C . SER A 1 113 ? 3.731 8.525 2.897 1.00 94.62 113 SER A C 1
ATOM 915 O O . SER A 1 113 ? 4.958 8.661 2.934 1.00 94.62 113 SER A O 1
ATOM 917 N N . PRO A 1 114 ? 3.003 8.360 4.017 1.00 95.31 114 PRO A N 1
ATOM 918 C CA . PRO A 1 114 ? 3.586 8.261 5.361 1.00 95.31 114 PRO A CA 1
ATOM 919 C C . PRO A 1 114 ? 4.537 7.070 5.546 1.00 95.31 114 PRO A C 1
ATOM 921 O O . PRO A 1 114 ? 5.319 7.040 6.495 1.00 95.31 114 PRO A O 1
ATOM 924 N N . ILE A 1 115 ? 4.456 6.071 4.660 1.00 96.38 115 ILE A N 1
ATOM 925 C CA . ILE A 1 115 ? 5.323 4.884 4.654 1.00 96.38 115 ILE A CA 1
ATOM 926 C C . ILE A 1 115 ? 6.375 4.934 3.536 1.00 96.38 115 ILE A C 1
ATOM 928 O O . ILE A 1 115 ? 7.098 3.963 3.342 1.00 96.38 115 ILE A O 1
ATOM 932 N N . GLY A 1 116 ? 6.455 6.039 2.786 1.00 95.88 116 GLY A N 1
ATOM 933 C CA . GLY A 1 116 ? 7.233 6.114 1.550 1.00 95.88 116 GLY A CA 1
ATOM 934 C C . GLY A 1 116 ? 6.596 5.327 0.398 1.00 95.88 116 GLY A C 1
ATOM 935 O O . GLY A 1 116 ? 5.494 4.783 0.518 1.00 95.88 116 GLY A O 1
ATOM 936 N N . TRP A 1 117 ? 7.277 5.295 -0.746 1.00 96.88 117 TRP A N 1
ATOM 937 C CA . TRP A 1 117 ? 6.790 4.625 -1.962 1.00 96.88 117 TRP A CA 1
ATOM 938 C C . TRP A 1 117 ? 7.481 3.283 -2.239 1.00 96.88 117 TRP A C 1
ATOM 940 O O . TRP A 1 117 ? 6.934 2.456 -2.966 1.00 96.88 117 TRP A O 1
ATOM 950 N N . GLU A 1 118 ? 8.612 3.005 -1.589 1.00 95.50 118 GLU A N 1
ATOM 951 C CA . GLU A 1 118 ? 9.325 1.727 -1.712 1.00 95.50 118 GLU A CA 1
ATOM 952 C C . GLU A 1 118 ? 8.494 0.512 -1.267 1.00 95.50 118 GLU A C 1
ATOM 954 O O . GLU A 1 118 ? 8.539 -0.516 -1.954 1.00 95.50 118 GLU A O 1
ATOM 959 N N . PRO A 1 119 ? 7.672 0.587 -0.193 1.00 97.19 119 PRO A N 1
ATOM 960 C CA . PRO A 1 119 ? 6.757 -0.502 0.137 1.00 97.19 119 PRO A CA 1
ATOM 961 C C . PRO A 1 119 ? 5.744 -0.799 -0.966 1.00 97.19 119 PRO A C 1
ATOM 963 O O . PRO A 1 119 ? 5.444 -1.963 -1.231 1.00 97.19 119 PRO A O 1
ATOM 966 N N . PHE A 1 120 ? 5.230 0.247 -1.623 1.00 97.81 120 PHE A N 1
ATOM 967 C CA . PHE A 1 120 ? 4.276 0.112 -2.721 1.00 97.81 120 PHE A CA 1
ATOM 968 C C . PHE A 1 120 ? 4.923 -0.571 -3.921 1.00 97.81 120 PHE A C 1
ATOM 970 O O . PHE A 1 120 ? 4.342 -1.512 -4.456 1.00 97.81 120 PHE A O 1
ATOM 977 N N . PHE A 1 121 ? 6.139 -0.160 -4.290 1.00 97.50 121 PHE A N 1
ATOM 978 C CA . PHE A 1 121 ? 6.931 -0.838 -5.315 1.00 97.50 121 PHE A CA 1
ATOM 979 C C . PHE A 1 121 ? 7.114 -2.325 -4.980 1.00 97.50 121 PHE A C 1
ATOM 981 O O . PHE A 1 121 ? 6.716 -3.194 -5.756 1.00 97.50 121 PHE A O 1
ATOM 988 N N . SER A 1 122 ? 7.660 -2.615 -3.796 1.00 97.12 122 SER A N 1
ATOM 989 C CA . SER A 1 122 ? 8.098 -3.962 -3.420 1.00 97.12 122 SER A CA 1
ATOM 990 C C . SER A 1 122 ? 6.935 -4.949 -3.341 1.00 97.12 122 SER A C 1
ATOM 992 O O . SER A 1 122 ? 7.000 -6.027 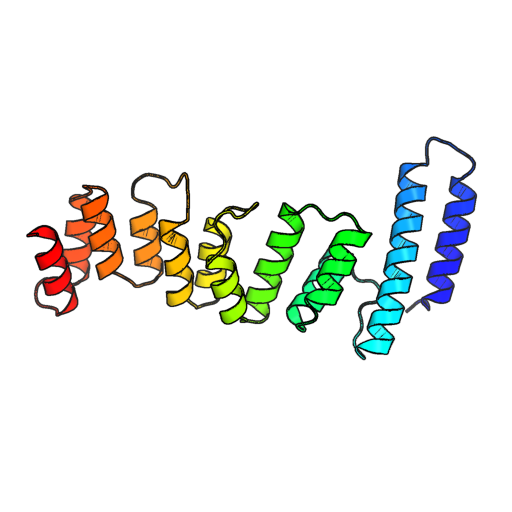-3.928 1.00 97.12 122 SER A O 1
ATOM 994 N N . LEU A 1 123 ? 5.843 -4.574 -2.663 1.00 97.81 123 LEU A N 1
ATOM 995 C CA . LEU A 1 123 ? 4.687 -5.458 -2.497 1.00 97.81 123 LEU A CA 1
ATOM 996 C C . LEU A 1 123 ? 3.887 -5.627 -3.792 1.00 97.81 123 LEU A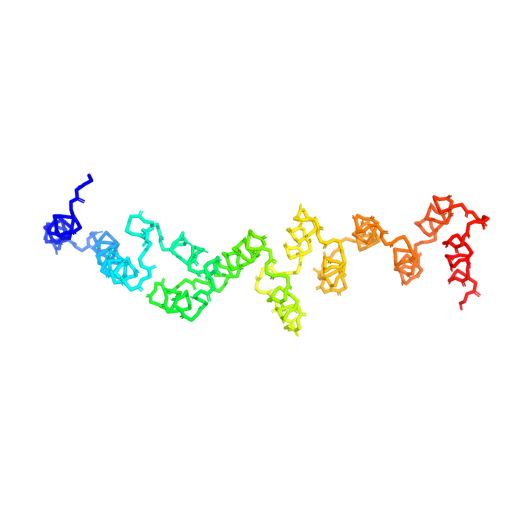 C 1
ATOM 998 O O . LEU A 1 123 ? 3.408 -6.725 -4.069 1.00 97.81 123 LEU A O 1
ATOM 1002 N N . THR A 1 124 ? 3.767 -4.576 -4.610 1.00 97.62 124 THR A N 1
ATOM 1003 C CA . THR A 1 124 ? 3.068 -4.670 -5.904 1.00 97.62 124 THR A CA 1
ATOM 1004 C C . THR A 1 124 ? 3.843 -5.549 -6.884 1.00 97.62 124 THR A C 1
ATOM 1006 O O . THR A 1 124 ? 3.248 -6.373 -7.582 1.00 97.62 124 THR A O 1
ATOM 1009 N N . LEU A 1 125 ? 5.176 -5.428 -6.900 1.00 97.44 125 LEU A N 1
ATOM 1010 C CA . LEU A 1 125 ? 6.037 -6.277 -7.715 1.00 97.44 125 LEU A CA 1
ATOM 1011 C C . LEU A 1 125 ? 5.970 -7.737 -7.257 1.00 97.44 125 LEU A C 1
ATOM 1013 O O . LEU A 1 125 ? 5.750 -8.623 -8.080 1.00 97.44 125 LEU A O 1
ATOM 1017 N N . GLN A 1 126 ? 6.102 -7.987 -5.949 1.00 97.12 126 GLN A N 1
ATOM 1018 C CA . GLN A 1 126 ? 6.037 -9.336 -5.377 1.00 97.12 126 GLN A CA 1
ATOM 1019 C C . GLN A 1 126 ? 4.696 -10.024 -5.668 1.00 97.12 126 GLN A C 1
ATOM 1021 O O . GLN A 1 126 ? 4.647 -11.238 -5.854 1.00 97.12 126 GLN A O 1
ATOM 1026 N N . ALA A 1 127 ? 3.610 -9.256 -5.748 1.00 96.00 127 ALA A N 1
ATOM 1027 C CA . ALA A 1 127 ? 2.290 -9.771 -6.083 1.00 96.00 127 ALA A CA 1
ATOM 1028 C C . ALA A 1 127 ? 2.047 -9.966 -7.594 1.00 96.00 127 ALA A C 1
ATOM 1030 O O . ALA A 1 127 ? 0.949 -10.365 -7.992 1.00 96.00 127 ALA A O 1
ATOM 1031 N N . GLY A 1 128 ? 3.065 -9.729 -8.428 1.00 95.25 128 GLY A N 1
ATOM 1032 C CA . GLY A 1 128 ? 3.066 -10.072 -9.848 1.00 95.25 128 GLY A CA 1
ATOM 1033 C C . GLY A 1 128 ? 2.569 -8.971 -10.782 1.00 95.25 128 GLY A C 1
ATOM 1034 O O . GLY A 1 128 ? 2.208 -9.276 -11.917 1.00 95.25 128 GLY A O 1
ATOM 1035 N N . ASN A 1 129 ? 2.545 -7.705 -10.348 1.00 96.38 129 ASN A N 1
ATOM 1036 C CA . ASN A 1 129 ? 2.192 -6.578 -11.217 1.00 96.38 129 ASN A CA 1
ATOM 1037 C C . ASN A 1 129 ? 3.387 -5.625 -11.436 1.00 96.38 129 ASN A C 1
ATOM 1039 O O . ASN A 1 129 ? 3.430 -4.532 -10.865 1.00 96.38 129 ASN A O 1
ATOM 1043 N N . PRO A 1 130 ? 4.366 -6.005 -12.283 1.00 96.50 130 PRO A N 1
ATOM 1044 C CA . PRO A 1 130 ? 5.545 -5.179 -12.551 1.00 96.50 130 PRO A CA 1
ATOM 1045 C C . PRO A 1 130 ? 5.203 -3.854 -13.246 1.00 96.50 130 PRO A C 1
ATOM 1047 O O . PRO A 1 130 ? 5.893 -2.854 -13.049 1.00 96.50 130 PRO A O 1
ATOM 1050 N N . ARG A 1 131 ? 4.115 -3.817 -14.031 1.00 95.75 131 ARG A N 1
ATOM 1051 C CA . ARG A 1 131 ? 3.668 -2.597 -14.720 1.00 95.75 131 ARG A CA 1
ATOM 1052 C C . ARG A 1 131 ? 3.266 -1.511 -13.733 1.00 95.75 131 ARG A C 1
ATOM 1054 O O . ARG A 1 131 ? 3.743 -0.388 -13.850 1.00 95.75 131 ARG A O 1
ATOM 1061 N N . LEU A 1 132 ? 2.440 -1.862 -12.749 1.00 97.00 132 LEU A N 1
ATOM 1062 C CA . LEU A 1 132 ? 2.032 -0.928 -11.707 1.00 97.00 132 LEU A CA 1
ATOM 1063 C C . LEU A 1 132 ? 3.173 -0.635 -10.727 1.00 97.00 132 LEU A C 1
ATOM 1065 O O . LEU A 1 132 ? 3.346 0.511 -10.325 1.00 97.00 132 LEU A O 1
ATOM 1069 N N . ALA A 1 133 ? 3.999 -1.631 -10.386 1.00 97.56 133 ALA A N 1
ATOM 1070 C CA . ALA A 1 133 ? 5.160 -1.415 -9.522 1.00 97.56 133 ALA A CA 1
ATOM 1071 C C . ALA A 1 133 ? 6.092 -0.321 -10.074 1.00 97.56 133 ALA A C 1
ATOM 1073 O O . ALA A 1 133 ? 6.510 0.567 -9.330 1.00 97.56 133 ALA A O 1
ATOM 1074 N N . ALA A 1 134 ? 6.341 -0.319 -11.389 1.00 96.75 134 ALA A N 1
ATOM 1075 C CA . ALA A 1 134 ? 7.179 0.677 -12.054 1.00 96.75 134 ALA A CA 1
ATOM 1076 C C . ALA A 1 134 ? 6.696 2.133 -11.875 1.00 96.75 134 ALA A C 1
ATOM 1078 O O . ALA A 1 134 ? 7.516 3.047 -11.907 1.00 96.75 134 ALA A O 1
ATOM 1079 N N . VAL A 1 135 ? 5.398 2.368 -11.631 1.00 96.56 135 VAL A N 1
ATOM 1080 C CA . VAL A 1 135 ? 4.837 3.713 -11.377 1.00 96.56 135 VAL A CA 1
ATOM 1081 C C . VAL A 1 135 ? 5.394 4.327 -10.087 1.00 96.56 135 VAL A C 1
ATOM 1083 O O . VAL A 1 135 ? 5.489 5.548 -9.960 1.00 96.56 135 VAL A O 1
ATOM 1086 N N . PHE A 1 136 ? 5.796 3.495 -9.124 1.00 96.44 136 PHE A N 1
ATOM 1087 C CA . PHE A 1 136 ? 6.309 3.951 -7.834 1.00 96.44 136 PHE A CA 1
ATOM 1088 C C . PHE A 1 136 ? 7.808 4.262 -7.841 1.00 96.44 136 PHE A C 1
ATOM 1090 O O . PHE A 1 136 ? 8.256 5.014 -6.977 1.00 96.44 136 PHE A O 1
ATOM 1097 N N . VAL A 1 137 ? 8.576 3.746 -8.806 1.00 95.38 137 VAL A N 1
ATOM 1098 C CA . VAL A 1 137 ? 10.037 3.938 -8.891 1.00 95.38 137 VAL A CA 1
ATOM 1099 C C . VAL A 1 137 ? 10.446 5.417 -8.854 1.00 95.38 137 VAL A C 1
ATOM 1101 O O . VAL A 1 137 ? 11.190 5.781 -7.944 1.00 95.38 137 VAL A O 1
ATOM 1104 N N . PRO A 1 138 ? 9.924 6.316 -9.717 1.00 93.06 138 PRO A N 1
ATOM 1105 C CA . PRO A 1 138 ? 10.318 7.730 -9.695 1.00 93.06 138 PRO A CA 1
ATOM 1106 C C . PRO A 1 138 ? 9.817 8.479 -8.451 1.00 93.06 138 PRO A C 1
ATOM 1108 O O . PRO A 1 138 ? 10.213 9.616 -8.205 1.00 93.06 138 PRO A O 1
ATOM 1111 N N . LYS A 1 139 ? 8.922 7.867 -7.667 1.00 94.31 139 LYS A N 1
ATOM 1112 C CA . LYS A 1 139 ? 8.379 8.447 -6.436 1.00 94.31 139 LYS A CA 1
ATOM 1113 C C . LYS A 1 139 ? 9.195 8.077 -5.201 1.00 94.31 139 LYS A C 1
ATOM 1115 O O . LYS A 1 139 ? 8.998 8.684 -4.151 1.00 94.31 139 LYS A O 1
ATOM 1120 N N . CYS A 1 140 ? 10.060 7.072 -5.290 1.00 92.94 140 CYS A N 1
ATOM 1121 C CA . CYS A 1 140 ? 10.892 6.650 -4.173 1.00 92.94 140 CYS A CA 1
ATOM 1122 C C . CYS A 1 140 ? 11.984 7.702 -3.926 1.00 92.94 140 CYS A C 1
ATOM 1124 O O . CYS A 1 140 ? 12.801 7.991 -4.795 1.00 92.94 140 CYS A O 1
ATOM 1126 N N . THR A 1 141 ? 11.965 8.313 -2.742 1.00 87.62 141 THR A N 1
ATOM 1127 C CA . THR A 1 141 ? 12.915 9.355 -2.333 1.00 87.62 141 THR A CA 1
ATOM 1128 C C . THR A 1 141 ? 13.966 8.771 -1.405 1.00 87.62 141 THR A C 1
ATOM 1130 O O . THR A 1 141 ? 13.605 8.018 -0.507 1.00 87.62 141 THR A O 1
ATOM 1133 N N . GLY A 1 142 ? 15.224 9.195 -1.541 1.00 84.75 142 GLY A N 1
ATOM 1134 C CA . GLY A 1 142 ? 16.310 8.708 -0.682 1.00 84.75 142 GLY A CA 1
ATOM 1135 C C . GLY A 1 142 ? 16.869 7.347 -1.098 1.00 84.75 142 GLY A C 1
ATOM 1136 O O . GLY A 1 142 ? 17.551 6.716 -0.301 1.00 84.75 142 GLY A O 1
ATOM 1137 N N . LEU A 1 143 ? 16.590 6.917 -2.333 1.00 87.31 143 LEU A N 1
ATOM 1138 C CA . LEU A 1 143 ? 17.206 5.735 -2.925 1.00 87.31 143 LEU A CA 1
ATOM 1139 C C . LEU A 1 143 ? 18.722 5.904 -3.047 1.00 87.31 143 LEU A C 1
ATOM 1141 O O . LEU A 1 143 ? 19.214 7.001 -3.333 1.00 87.31 143 LEU A O 1
ATOM 1145 N N . GLU A 1 144 ? 19.444 4.796 -2.908 1.00 88.62 144 GLU A N 1
ATOM 1146 C CA . GLU A 1 144 ? 20.870 4.761 -3.216 1.00 88.62 144 GLU A CA 1
ATOM 1147 C C . GLU A 1 144 ? 21.103 5.051 -4.712 1.00 88.62 144 GLU A C 1
ATOM 1149 O O . GLU A 1 144 ? 20.268 4.691 -5.558 1.00 88.62 144 GLU A O 1
ATOM 1154 N N . PRO A 1 145 ? 22.228 5.693 -5.080 1.00 85.25 145 PRO A N 1
ATOM 1155 C CA . PRO A 1 145 ? 22.562 5.937 -6.478 1.00 85.25 145 PRO A CA 1
ATOM 1156 C C . PRO A 1 145 ? 22.497 4.649 -7.311 1.00 85.25 145 PRO A C 1
ATOM 1158 O O . PRO A 1 145 ? 23.132 3.651 -6.991 1.00 85.25 145 PRO A O 1
ATOM 1161 N N . GLY A 1 146 ? 21.708 4.666 -8.388 1.00 87.44 146 GLY A N 1
ATOM 1162 C CA . GLY A 1 146 ? 21.529 3.516 -9.281 1.00 87.44 146 GLY A CA 1
ATOM 1163 C C . GLY A 1 146 ? 20.487 2.484 -8.830 1.00 87.44 146 GLY A C 1
ATOM 1164 O O . GLY A 1 146 ? 20.116 1.624 -9.624 1.00 87.44 146 GLY A O 1
ATOM 1165 N N . GLN A 1 147 ? 19.924 2.582 -7.621 1.00 92.88 147 GLN A N 1
ATOM 1166 C CA . GLN A 1 147 ? 18.899 1.638 -7.159 1.00 92.88 147 GLN A CA 1
ATOM 1167 C C . GLN A 1 147 ? 17.613 1.706 -8.001 1.00 92.88 147 GLN A C 1
ATOM 1169 O O . GLN A 1 147 ? 16.968 0.678 -8.219 1.00 92.88 147 GLN A O 1
ATOM 1174 N N . SER A 1 148 ? 17.256 2.883 -8.529 1.00 93.31 148 SER A N 1
ATOM 1175 C CA . SER A 1 148 ? 16.117 3.047 -9.445 1.00 93.31 148 SER A CA 1
ATOM 1176 C C . SER A 1 148 ? 16.294 2.274 -10.760 1.00 93.31 148 SER A C 1
ATOM 1178 O O . SER A 1 148 ? 15.317 1.730 -11.275 1.00 93.31 148 SER A O 1
ATOM 1180 N N . ILE A 1 149 ? 17.531 2.132 -11.255 1.00 94.25 149 ILE A N 1
ATOM 1181 C CA . ILE A 1 149 ? 17.867 1.310 -12.432 1.00 94.25 149 ILE A CA 1
ATOM 1182 C C . ILE A 1 149 ? 17.521 -0.153 -12.136 1.00 94.25 149 ILE A C 1
ATOM 1184 O O . ILE A 1 149 ? 16.719 -0.765 -12.844 1.00 94.25 149 ILE A O 1
ATOM 1188 N N . THR A 1 150 ? 18.031 -0.676 -11.017 1.00 94.62 150 THR A N 1
ATOM 1189 C CA . THR A 1 150 ? 17.762 -2.044 -10.553 1.00 94.62 150 THR A CA 1
ATOM 1190 C C . THR A 1 150 ? 16.267 -2.284 -10.325 1.00 94.62 150 THR A C 1
ATOM 1192 O O . THR A 1 150 ? 15.759 -3.379 -10.574 1.00 94.62 150 THR A O 1
ATOM 1195 N N . MET A 1 151 ? 15.523 -1.280 -9.852 1.00 96.12 151 MET A N 1
ATOM 1196 C CA . MET A 1 151 ? 14.069 -1.384 -9.697 1.00 96.12 151 MET A CA 1
ATOM 1197 C C . MET A 1 151 ? 13.353 -1.559 -11.044 1.00 96.12 151 MET A C 1
ATOM 1199 O O . MET A 1 151 ? 12.485 -2.427 -11.150 1.00 96.12 151 MET A O 1
ATOM 1203 N N . TYR A 1 152 ? 13.725 -0.803 -12.081 1.00 96.31 152 TYR A N 1
ATOM 1204 C CA . TYR A 1 152 ? 13.161 -0.985 -13.424 1.00 96.31 152 TYR A CA 1
ATOM 1205 C C . TYR A 1 152 ? 13.554 -2.326 -14.056 1.00 96.31 152 TYR A C 1
ATOM 1207 O O . TYR A 1 152 ? 12.710 -2.964 -14.692 1.00 96.31 152 TYR A O 1
ATOM 1215 N N . GLU A 1 153 ? 14.780 -2.806 -13.825 1.00 94.50 153 GLU A N 1
ATOM 1216 C CA . GLU A 1 153 ? 15.200 -4.154 -14.234 1.00 94.50 153 GLU A CA 1
ATOM 1217 C C . GLU A 1 153 ? 14.346 -5.241 -13.581 1.00 94.50 153 GLU A C 1
ATOM 1219 O O . GLU A 1 153 ? 13.875 -6.150 -14.265 1.00 94.50 153 GLU A O 1
ATOM 1224 N N . LYS A 1 154 ? 14.077 -5.124 -12.274 1.00 95.25 154 LYS A N 1
ATOM 1225 C CA . LYS A 1 154 ? 13.195 -6.049 -11.545 1.00 95.25 154 LYS A CA 1
ATOM 1226 C C . LYS A 1 154 ? 11.757 -6.034 -12.070 1.00 95.25 154 LYS A C 1
ATOM 1228 O O . LYS A 1 154 ? 11.075 -7.052 -11.994 1.00 95.25 154 LYS A O 1
ATOM 1233 N N . CYS A 1 155 ? 11.303 -4.918 -12.640 1.00 95.44 155 CYS A N 1
ATOM 1234 C CA . CYS A 1 155 ? 10.025 -4.833 -13.351 1.00 95.44 155 CYS A CA 1
ATOM 1235 C C . CYS A 1 155 ? 10.069 -5.420 -14.776 1.00 95.44 155 CYS A C 1
ATOM 1237 O O . CYS A 1 155 ? 9.058 -5.376 -15.476 1.00 95.44 155 CYS A O 1
ATOM 1239 N N . GLY A 1 156 ? 11.216 -5.924 -15.240 1.00 93.19 156 GLY A N 1
ATOM 1240 C CA . GLY A 1 156 ? 11.406 -6.385 -16.617 1.00 93.19 156 GLY A CA 1
ATOM 1241 C C . GLY A 1 156 ? 11.391 -5.253 -17.649 1.00 93.19 156 GLY A C 1
ATOM 1242 O O . GLY A 1 156 ? 11.212 -5.508 -18.834 1.00 93.19 156 GLY A O 1
ATOM 1243 N N . MET A 1 157 ? 11.552 -3.995 -17.223 1.00 93.88 157 MET A N 1
ATOM 1244 C CA . MET A 1 157 ? 11.497 -2.818 -18.093 1.00 93.88 157 MET A CA 1
ATOM 1245 C C . MET A 1 157 ? 12.906 -2.349 -18.452 1.00 93.88 157 MET A C 1
ATOM 1247 O O . MET A 1 157 ? 13.368 -1.313 -17.977 1.00 93.88 157 MET A O 1
ATOM 1251 N N . ARG A 1 158 ? 13.594 -3.117 -19.301 1.00 93.50 158 ARG A N 1
ATOM 1252 C CA . ARG A 1 158 ? 15.004 -2.871 -19.638 1.00 93.50 158 ARG A CA 1
ATOM 1253 C C . ARG A 1 158 ? 15.242 -1.511 -20.302 1.00 93.50 158 ARG A C 1
ATOM 1255 O O . ARG A 1 158 ? 16.171 -0.810 -19.920 1.00 93.50 158 ARG A O 1
ATOM 1262 N N . VAL A 1 159 ? 14.368 -1.105 -21.225 1.00 93.31 159 VAL A N 1
ATOM 1263 C CA . VAL A 1 159 ? 14.458 0.203 -21.903 1.00 93.31 159 VAL A CA 1
ATOM 1264 C C . VAL A 1 159 ? 14.359 1.358 -20.900 1.00 93.31 159 VAL A C 1
ATOM 1266 O O . VAL A 1 159 ? 15.199 2.251 -20.908 1.00 93.31 159 VAL A O 1
ATOM 1269 N N . LYS A 1 160 ? 13.402 1.301 -19.962 1.00 93.88 160 LYS A N 1
ATOM 1270 C CA . LYS A 1 160 ? 13.274 2.319 -18.904 1.00 93.88 160 LYS A CA 1
ATOM 1271 C C . LYS A 1 160 ? 14.444 2.308 -17.925 1.00 93.88 160 LYS A C 1
ATOM 1273 O O . LYS A 1 160 ? 14.851 3.361 -17.452 1.00 93.88 160 LYS A O 1
ATOM 1278 N N . ALA A 1 161 ? 14.989 1.131 -17.616 1.00 94.19 161 ALA A N 1
ATOM 1279 C CA . ALA A 1 161 ? 16.194 1.034 -16.800 1.00 94.19 161 ALA A CA 1
ATOM 1280 C C . ALA A 1 161 ? 17.380 1.736 -17.484 1.00 94.19 161 ALA A C 1
ATOM 1282 O O . ALA A 1 161 ? 18.142 2.432 -16.819 1.00 94.19 161 ALA A O 1
ATOM 1283 N N . ALA A 1 162 ? 17.508 1.602 -18.808 1.00 93.44 162 ALA A N 1
ATOM 1284 C CA . ALA A 1 162 ? 18.567 2.249 -19.576 1.00 93.44 162 ALA A CA 1
ATOM 1285 C C . ALA A 1 162 ? 18.380 3.771 -19.660 1.00 93.44 162 ALA A C 1
ATOM 1287 O O . ALA A 1 162 ? 19.344 4.514 -19.488 1.00 93.44 162 ALA A O 1
ATOM 1288 N N . GLU A 1 163 ? 17.144 4.237 -19.852 1.00 93.38 163 GLU A N 1
ATOM 1289 C CA . GLU A 1 163 ? 16.786 5.660 -19.778 1.00 93.38 163 GLU A CA 1
ATOM 1290 C C . GLU A 1 163 ? 17.165 6.260 -18.412 1.00 93.38 163 GLU A C 1
ATOM 1292 O O . GLU A 1 163 ? 17.816 7.303 -18.328 1.00 93.38 163 GLU A O 1
ATOM 1297 N N . GLU A 1 164 ? 16.835 5.555 -17.328 1.00 93.75 164 GLU A N 1
ATOM 1298 C CA . GLU A 1 164 ? 17.182 5.959 -15.966 1.00 93.75 164 GLU A CA 1
ATOM 1299 C C . GLU A 1 164 ? 18.703 5.949 -15.727 1.00 93.75 164 GLU A C 1
ATOM 1301 O O . GLU A 1 164 ? 19.227 6.833 -15.046 1.00 93.75 164 GLU A O 1
ATOM 1306 N N . ALA A 1 165 ? 19.434 4.998 -16.318 1.00 93.00 165 ALA A N 1
ATOM 1307 C CA . ALA A 1 165 ? 20.893 4.942 -16.246 1.00 93.00 165 ALA A CA 1
ATOM 1308 C C . ALA A 1 165 ? 21.550 6.164 -16.904 1.00 93.00 165 ALA A C 1
ATOM 1310 O O . ALA A 1 165 ? 22.433 6.780 -16.302 1.00 93.00 165 ALA A O 1
ATOM 1311 N N . ILE A 1 166 ? 21.070 6.574 -18.082 1.00 92.94 166 ILE A N 1
ATOM 1312 C CA . ILE A 1 166 ? 21.536 7.787 -18.771 1.00 92.94 166 ILE A CA 1
ATOM 1313 C C . ILE A 1 166 ? 21.224 9.031 -17.940 1.00 92.94 166 ILE A C 1
ATOM 1315 O O . ILE A 1 166 ? 22.105 9.864 -17.715 1.00 92.94 166 ILE A O 1
ATOM 1319 N N . ARG A 1 167 ? 20.000 9.133 -17.404 1.00 90.81 167 ARG A N 1
ATOM 1320 C CA . ARG A 1 167 ? 19.588 10.247 -16.534 1.00 90.81 167 ARG A CA 1
ATOM 1321 C C . ARG A 1 167 ? 20.501 10.396 -15.313 1.00 90.81 167 ARG A C 1
ATOM 1323 O O . ARG A 1 167 ? 20.779 11.514 -14.880 1.00 90.81 167 ARG A O 1
ATOM 1330 N N . LEU A 1 168 ? 20.970 9.276 -14.763 1.00 90.62 168 LEU A N 1
ATOM 1331 C CA . LEU A 1 168 ? 21.899 9.220 -13.633 1.00 90.62 168 LEU A CA 1
ATOM 1332 C C . LEU A 1 168 ? 23.383 9.294 -14.038 1.00 90.62 168 LEU A C 1
ATOM 1334 O O . LEU A 1 168 ? 24.241 9.239 -13.159 1.00 90.62 168 LEU A O 1
ATOM 1338 N N . LYS A 1 169 ? 23.696 9.438 -15.334 1.00 91.25 169 LYS A N 1
ATOM 1339 C CA . LYS A 1 169 ? 25.060 9.415 -15.897 1.00 91.25 169 LYS A CA 1
ATOM 1340 C C . LYS A 1 169 ? 25.847 8.148 -15.537 1.00 91.25 169 LYS A C 1
ATOM 1342 O O . LYS A 1 169 ? 27.068 8.184 -15.401 1.00 91.25 169 LYS A O 1
ATOM 1347 N N . ASN A 1 170 ? 25.149 7.026 -15.383 1.00 91.38 170 ASN A N 1
ATOM 1348 C CA . ASN A 1 170 ? 25.748 5.730 -15.104 1.00 91.38 170 ASN A CA 1
ATOM 1349 C C . ASN A 1 170 ? 25.945 4.956 -16.418 1.00 91.38 170 ASN A C 1
ATOM 1351 O O . ASN A 1 170 ? 25.103 4.146 -16.811 1.00 91.38 170 ASN A O 1
ATOM 1355 N N . LEU A 1 171 ? 27.053 5.251 -17.105 1.00 90.12 171 LEU A N 1
ATOM 1356 C CA . LEU A 1 171 ? 27.404 4.627 -18.387 1.00 90.12 171 LEU A CA 1
ATOM 1357 C C . LEU A 1 171 ? 27.609 3.116 -18.252 1.00 90.12 171 LEU A C 1
ATOM 1359 O O . LEU A 1 171 ? 27.105 2.367 -19.079 1.00 90.12 171 LEU A O 1
ATOM 1363 N N . GLU A 1 172 ? 28.253 2.669 -17.173 1.00 92.81 172 GLU A N 1
ATOM 1364 C CA . GLU A 1 172 ? 28.481 1.247 -16.897 1.00 92.81 172 GLU A CA 1
ATOM 1365 C C . GLU A 1 172 ? 27.156 0.469 -16.826 1.00 92.81 172 GLU A C 1
ATOM 1367 O O . GLU A 1 172 ? 26.996 -0.587 -17.441 1.00 92.81 172 GLU A O 1
ATOM 1372 N N . ALA A 1 173 ? 26.155 1.018 -16.128 1.00 92.44 173 ALA A N 1
ATOM 1373 C CA . ALA A 1 173 ? 24.835 0.405 -16.059 1.00 92.44 173 ALA A CA 1
ATOM 1374 C C . ALA A 1 173 ? 24.119 0.402 -17.419 1.00 92.44 173 ALA A C 1
ATOM 1376 O O . ALA A 1 173 ? 23.462 -0.586 -17.747 1.00 92.44 173 ALA A O 1
ATOM 1377 N N . TRP A 1 174 ? 24.242 1.470 -18.212 1.00 93.25 174 TRP A N 1
ATOM 1378 C CA . TRP A 1 174 ? 23.657 1.532 -19.554 1.00 93.25 174 TRP A CA 1
ATOM 1379 C C . TRP A 1 174 ? 24.295 0.514 -20.511 1.00 93.25 174 TRP A C 1
ATOM 1381 O O . TRP A 1 174 ? 23.568 -0.224 -21.176 1.00 93.25 174 TRP A O 1
ATOM 1391 N N . GLU A 1 175 ? 25.627 0.405 -20.532 1.00 92.25 175 GLU A N 1
ATOM 1392 C CA . GLU A 1 175 ? 26.357 -0.566 -21.359 1.00 92.25 175 GLU A CA 1
ATOM 1393 C C . GLU A 1 175 ? 25.961 -2.003 -21.005 1.00 92.25 175 GLU A C 1
ATOM 1395 O O . GLU A 1 175 ? 25.621 -2.787 -21.895 1.00 92.25 175 GLU A O 1
ATOM 1400 N N . ARG A 1 176 ? 25.889 -2.320 -19.703 1.00 94.44 176 ARG A N 1
ATOM 1401 C CA . ARG A 1 176 ? 25.409 -3.620 -19.209 1.00 94.44 176 ARG A CA 1
ATOM 1402 C C . ARG A 1 176 ? 23.992 -3.932 -19.697 1.00 94.44 176 ARG A C 1
ATOM 1404 O O . ARG A 1 176 ? 23.702 -5.064 -20.083 1.00 94.44 176 ARG A O 1
ATOM 1411 N N . LEU A 1 177 ? 23.092 -2.947 -19.672 1.00 92.81 177 LEU A N 1
ATOM 1412 C CA . LEU A 1 177 ? 21.708 -3.111 -20.127 1.00 92.81 177 LEU A CA 1
ATOM 1413 C C . LEU A 1 177 ? 21.617 -3.293 -21.647 1.00 92.81 177 LEU A C 1
ATOM 1415 O O . LEU A 1 177 ? 20.819 -4.110 -22.110 1.00 92.81 177 LEU A O 1
ATOM 1419 N N . LEU A 1 178 ? 22.438 -2.575 -22.415 1.00 91.50 178 LEU A N 1
ATOM 1420 C CA . LEU A 1 178 ? 22.527 -2.715 -23.867 1.00 91.50 178 LEU A CA 1
ATOM 1421 C C . LEU A 1 178 ? 23.058 -4.097 -24.267 1.00 91.50 178 LEU A C 1
ATOM 1423 O O . LEU A 1 178 ? 22.503 -4.744 -25.158 1.00 91.50 178 LEU A O 1
ATOM 1427 N N . GLU A 1 179 ? 24.106 -4.573 -23.596 1.00 91.62 179 GLU A N 1
ATOM 1428 C CA . GLU A 1 179 ? 24.657 -5.910 -23.816 1.00 91.62 179 GLU A CA 1
ATOM 1429 C C . GLU A 1 179 ? 23.626 -6.993 -23.481 1.00 91.62 179 GLU A C 1
ATOM 1431 O O . GLU A 1 179 ? 23.368 -7.872 -24.304 1.00 91.62 179 GLU A O 1
ATOM 1436 N N . ALA A 1 180 ? 22.947 -6.871 -22.335 1.00 90.44 180 ALA A N 1
ATOM 1437 C CA . ALA A 1 180 ? 21.898 -7.800 -21.919 1.00 90.44 180 ALA A CA 1
ATOM 1438 C C . ALA A 1 180 ? 20.680 -7.824 -22.865 1.00 90.44 180 ALA A C 1
ATOM 1440 O O . ALA A 1 180 ? 19.989 -8.841 -22.944 1.00 90.44 180 ALA A O 1
ATOM 1441 N N . ALA A 1 181 ? 20.389 -6.724 -23.568 1.00 89.06 181 ALA A N 1
ATOM 1442 C CA . ALA A 1 181 ? 19.345 -6.673 -24.596 1.00 89.06 181 ALA A CA 1
ATOM 1443 C C . ALA A 1 181 ? 19.789 -7.290 -25.935 1.00 89.06 181 ALA A C 1
ATOM 1445 O O . ALA A 1 181 ? 18.947 -7.707 -26.734 1.00 89.06 181 ALA A O 1
ATOM 1446 N N . GLY A 1 182 ? 21.099 -7.325 -26.193 1.00 88.12 182 GLY A N 1
ATOM 1447 C CA . GLY A 1 182 ? 21.699 -7.690 -27.471 1.00 88.12 182 GLY A CA 1
ATOM 1448 C C . GLY A 1 182 ? 21.544 -6.585 -28.521 1.00 88.12 182 GLY A C 1
ATOM 1449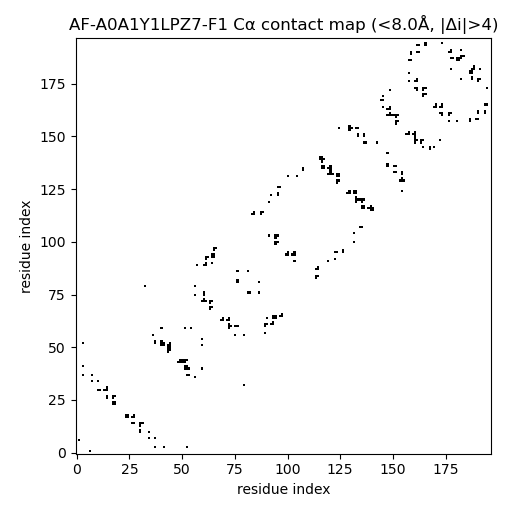 O O . GLY A 1 182 ? 20.438 -6.292 -28.968 1.00 88.12 182 GLY A O 1
ATOM 1450 N N . LYS A 1 183 ? 22.661 -6.019 -28.997 1.00 77.12 183 LYS A N 1
ATOM 1451 C CA . LYS A 1 183 ? 22.700 -4.868 -29.933 1.00 77.12 183 LYS A CA 1
ATOM 1452 C C . LYS A 1 183 ? 21.876 -5.051 -31.222 1.00 77.12 183 LYS A C 1
ATOM 1454 O O . LYS A 1 183 ? 21.398 -4.087 -31.806 1.00 77.12 183 LYS A O 1
ATOM 1459 N N . GLY A 1 184 ? 21.683 -6.292 -31.672 1.00 79.94 184 GLY A N 1
ATOM 1460 C CA . GLY A 1 184 ? 20.893 -6.602 -32.868 1.00 79.94 184 GLY A CA 1
ATOM 1461 C C . GLY A 1 184 ? 19.373 -6.628 -32.660 1.00 79.94 184 GLY A C 1
ATOM 1462 O O . GLY A 1 184 ? 18.641 -6.557 -33.654 1.00 79.94 184 GLY A O 1
ATOM 1463 N N . SER A 1 185 ? 18.901 -6.732 -31.411 1.00 89.88 185 SER A N 1
ATOM 1464 C CA . SER A 1 185 ? 17.481 -6.860 -31.066 1.00 89.88 185 SER A CA 1
ATOM 1465 C C . SER A 1 185 ? 16.747 -5.519 -31.157 1.00 89.88 185 SER A C 1
ATOM 1467 O O . SER A 1 185 ? 17.358 -4.450 -31.175 1.00 89.88 185 SER A O 1
ATOM 1469 N N . GLN A 1 186 ? 15.415 -5.561 -31.226 1.00 87.31 186 GLN A N 1
ATOM 1470 C CA . GLN A 1 186 ? 14.601 -4.343 -31.240 1.00 87.31 186 GLN A CA 1
ATOM 1471 C C . GLN A 1 186 ? 14.804 -3.511 -29.962 1.00 87.31 186 GLN A C 1
ATOM 1473 O O . GLN A 1 186 ? 15.002 -2.303 -30.065 1.00 87.31 186 GLN A O 1
ATOM 1478 N N . GLU A 1 187 ? 14.826 -4.158 -28.790 1.00 87.94 187 GLU A N 1
ATOM 1479 C CA . GLU A 1 187 ? 15.111 -3.497 -27.506 1.00 87.94 187 GLU A CA 1
ATOM 1480 C C . GLU A 1 187 ? 16.528 -2.911 -27.472 1.00 87.94 187 GLU A C 1
ATOM 1482 O O . GLU A 1 187 ? 16.715 -1.782 -27.029 1.00 87.94 187 GLU A O 1
ATOM 1487 N N . GLY A 1 188 ? 17.529 -3.647 -27.971 1.00 88.75 188 GLY A N 1
ATOM 1488 C CA . GLY A 1 188 ? 18.918 -3.189 -28.000 1.00 88.75 188 GLY A CA 1
ATOM 1489 C C . GLY A 1 188 ? 19.103 -1.934 -28.850 1.00 88.75 188 GLY A C 1
ATOM 1490 O O . GLY A 1 188 ? 19.745 -0.987 -28.409 1.00 88.75 188 GLY A O 1
ATOM 1491 N N . ARG A 1 189 ? 18.468 -1.871 -30.027 1.00 90.75 189 ARG A N 1
ATOM 1492 C CA . ARG A 1 189 ? 18.494 -0.671 -30.885 1.00 90.75 189 ARG A CA 1
ATOM 1493 C C . ARG A 1 189 ? 17.824 0.533 -30.230 1.00 90.75 189 ARG A C 1
ATOM 1495 O O . ARG A 1 189 ? 18.237 1.664 -30.467 1.00 90.75 189 ARG A O 1
ATOM 1502 N N . GLU A 1 190 ? 16.767 0.315 -29.452 1.00 90.31 190 GLU A N 1
ATOM 1503 C CA . GLU A 1 190 ? 16.103 1.388 -28.709 1.00 90.31 190 GLU A CA 1
ATOM 1504 C C . GLU A 1 190 ? 17.009 1.921 -27.596 1.00 90.31 190 GLU A C 1
ATOM 1506 O O . GLU A 1 190 ? 17.215 3.128 -27.503 1.00 90.31 190 GLU A O 1
ATOM 1511 N N . ILE A 1 191 ? 17.639 1.025 -26.831 1.00 90.62 191 ILE A N 1
ATOM 1512 C CA . ILE A 1 191 ? 18.610 1.383 -25.789 1.00 90.62 191 ILE A CA 1
ATOM 1513 C C . ILE A 1 191 ? 19.818 2.125 -26.379 1.00 90.62 191 ILE A C 1
ATOM 1515 O O . ILE A 1 191 ? 20.261 3.123 -25.813 1.00 90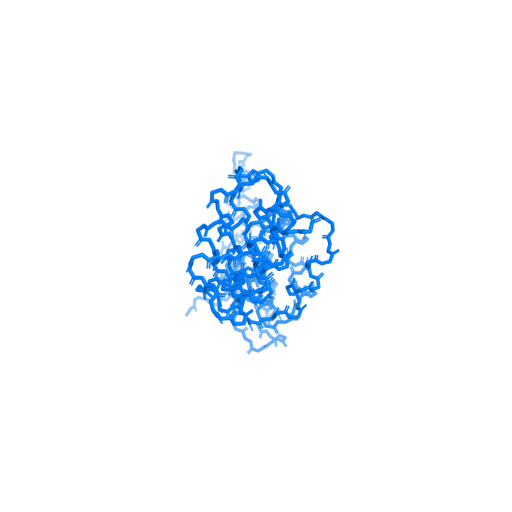.62 191 ILE A O 1
ATOM 1519 N N . GLU A 1 192 ? 20.323 1.678 -27.531 1.00 89.88 192 GLU A N 1
ATOM 1520 C CA . GLU A 1 192 ? 21.434 2.317 -28.242 1.00 89.88 192 GLU A CA 1
ATOM 1521 C C . GLU A 1 192 ? 21.096 3.753 -28.668 1.00 89.88 192 GLU A C 1
ATOM 1523 O O . GLU A 1 192 ? 21.916 4.657 -28.515 1.00 89.88 192 GLU A O 1
ATOM 1528 N N . ARG A 1 193 ? 19.869 3.999 -29.149 1.00 89.50 193 ARG A N 1
ATOM 1529 C CA . ARG A 1 193 ? 19.416 5.354 -29.506 1.00 89.50 193 ARG A CA 1
ATOM 1530 C C . ARG A 1 193 ? 19.388 6.293 -28.310 1.00 89.50 193 ARG A C 1
ATOM 1532 O O . ARG A 1 193 ? 19.722 7.458 -28.484 1.00 89.50 193 ARG A O 1
ATOM 1539 N N . LEU A 1 194 ? 19.012 5.801 -27.129 1.00 87.75 194 LEU A N 1
ATOM 1540 C CA . LEU A 1 194 ? 18.979 6.621 -25.916 1.00 87.75 194 LEU A CA 1
ATOM 1541 C C . LEU A 1 194 ? 20.375 7.140 -25.537 1.00 87.75 194 LEU A C 1
ATOM 1543 O O . LEU A 1 194 ? 20.479 8.254 -25.045 1.00 87.75 194 LEU A O 1
ATOM 1547 N N . GLY A 1 195 ? 21.437 6.361 -25.775 1.00 78.31 195 GLY A N 1
ATOM 1548 C CA . GLY A 1 195 ? 22.813 6.777 -25.465 1.00 78.31 195 GLY A CA 1
ATOM 1549 C C . GLY A 1 195 ? 23.426 7.754 -26.474 1.00 78.31 195 GLY A C 1
ATOM 1550 O O . GLY A 1 195 ? 24.418 8.404 -26.163 1.00 78.31 195 GLY A O 1
ATOM 1551 N N . ASN A 1 196 ? 22.842 7.860 -27.671 1.00 74.44 196 ASN A N 1
ATOM 1552 C CA . ASN A 1 196 ? 23.293 8.755 -28.741 1.00 74.44 196 ASN A CA 1
ATOM 1553 C C . ASN A 1 196 ? 22.519 10.090 -28.793 1.00 74.44 196 ASN A C 1
ATOM 1555 O O . ASN A 1 196 ? 22.815 10.916 -29.659 1.00 74.44 196 ASN A O 1
ATOM 1559 N N . ALA A 1 197 ? 21.511 10.270 -27.931 1.00 59.28 197 ALA A N 1
ATOM 1560 C CA . ALA A 1 197 ? 20.657 11.458 -27.838 1.00 59.28 197 ALA A CA 1
ATOM 1561 C C . ALA A 1 197 ? 21.119 12.396 -26.714 1.00 59.28 197 ALA A C 1
ATOM 1563 O O . ALA A 1 197 ? 21.030 13.628 -26.921 1.00 59.28 197 ALA A O 1
#

pLDDT: mean 92.59, std 7.14, range [44.28, 98.5]

Mean predicted aligned error: 5.7 Å

Radius of gyration: 24.45 Å; Cα contacts (8 Å, |Δi|>4): 194; chains: 1; bounding box: 53×34×75 Å

Nearest PDB structures (foldseek):
  5buz-assembly2_E  TM=9.843E-01  e=1.123E-19  Thermochaetoides thermophila DSM 1495
  5bv1-assembly2_D  TM=9.838E-01  e=4.500E-19  Thermochaetoides thermophila DSM 1495
  8dit-assembly1_B  TM=9.151E-01  e=1.472E-16  Thermochaetoides thermophila
  4kmo-assembly1_B  TM=9.691E-01  e=4.000E-15  Thermochaetoides thermophila DSM 1495
  5bv0-assembly1_B  TM=9.874E-01  e=3.647E-07  Thermochaetoides thermophila

Solvent-accessible surface area (backbone atoms only — not comparable to full-atom values): 10907 Å² total; per-residue (Å²): 127,85,52,70,65,61,52,49,54,52,45,52,50,51,41,58,69,40,64,82,44,83,84,36,49,68,58,45,51,51,43,51,51,50,49,53,49,46,56,52,21,52,52,44,27,68,76,65,74,47,93,40,68,87,53,53,74,68,53,44,34,27,52,30,42,46,73,65,39,51,72,60,26,51,48,52,36,61,75,70,64,53,50,68,50,58,51,50,52,40,49,52,54,18,33,56,75,55,64,41,57,68,61,55,53,56,55,65,72,53,93,79,54,85,72,54,31,57,59,55,23,53,54,36,36,75,72,70,36,30,75,64,16,53,69,29,50,89,62,40,76,88,67,59,92,66,46,61,27,55,52,27,45,76,41,70,35,56,60,60,17,30,55,47,18,58,76,68,69,34,60,71,60,27,52,54,46,29,58,75,48,32,68,89,36,75,64,8,47,52,40,52,50,65,77,77,107

InterPro domains:
  IPR006925 Vps16, C-terminal [PF04840] (10-181)
  IPR016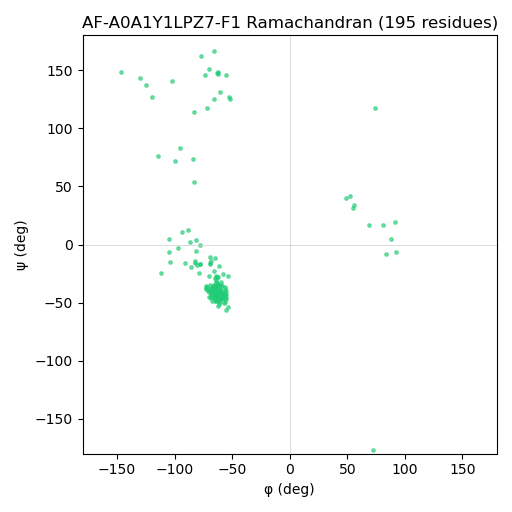534 Vacuolar protein sorting-associated protein 16 [PTHR12811] (7-191)
  IPR038132 Vps16, C-terminal domain superfamily [G3DSA:1.10.150.780] (2-96)

Secondary structure (DSSP, 8-state):
---HHHHHHHHHHHHHHHTT-GGGHHHHHHHHHHHHHHHHHHHHHHHHTS--TT--HHHHHHHHHHTT-HHHHHHHHHHTT--HHHHHHHHHHHHHHHT-HHHHHHHTTSS--TT-SHHHHHHHHHTT-HHHHHHHGGG--SPPTTHHHHHHHHTT-HHHHHHHHHHTT-HHHHHHHHHHH-TTSHHHHHHHHHHT-